Protein AF-A0A954D5L4-F1 (afdb_monomer_lite)

Radius of gyration: 25.29 Å; chains: 1; bounding box: 77×67×84 Å

Structure (mmCIF, N/CA/C/O backbone):
data_AF-A0A954D5L4-F1
#
_entry.id   AF-A0A954D5L4-F1
#
loop_
_atom_site.group_PDB
_atom_site.id
_atom_site.type_symbol
_atom_site.label_atom_id
_atom_site.label_alt_id
_atom_site.label_comp_id
_atom_site.label_asym_id
_atom_site.label_entity_id
_atom_site.label_seq_id
_atom_site.pdbx_PDB_ins_code
_atom_site.Cartn_x
_atom_site.Cartn_y
_atom_site.Cartn_z
_atom_site.occupancy
_atom_site.B_iso_or_equiv
_atom_site.auth_seq_id
_atom_site.auth_comp_id
_atom_site.auth_asym_id
_atom_site.auth_atom_id
_atom_site.pdbx_PDB_model_num
ATOM 1 N N . LEU A 1 1 ? -20.390 2.213 2.466 1.00 71.81 1 LEU A N 1
ATOM 2 C CA . LEU A 1 1 ? -19.109 1.585 2.848 1.00 71.81 1 LEU A CA 1
ATOM 3 C C . LEU A 1 1 ? -18.543 0.793 1.676 1.00 71.81 1 LEU A C 1
ATOM 5 O O . LEU A 1 1 ? -17.539 1.225 1.136 1.00 71.81 1 LEU A O 1
ATOM 9 N N . LEU A 1 2 ? -19.259 -0.224 1.182 1.00 80.88 2 LEU A N 1
ATOM 10 C CA . LEU A 1 2 ? -18.845 -1.055 0.039 1.00 80.88 2 LEU A CA 1
ATOM 11 C C . LEU A 1 2 ? -18.374 -0.274 -1.201 1.00 80.88 2 LEU A C 1
ATOM 13 O O . LEU A 1 2 ? -17.301 -0.550 -1.717 1.00 80.88 2 LEU A O 1
ATOM 17 N N . GLN A 1 3 ? -19.121 0.740 -1.654 1.00 83.81 3 GLN A N 1
ATOM 18 C CA . GLN A 1 3 ? -18.704 1.535 -2.819 1.00 83.81 3 GLN A CA 1
ATOM 19 C C . GLN A 1 3 ? -17.391 2.296 -2.577 1.00 83.81 3 GLN A C 1
ATOM 21 O O . GLN A 1 3 ? -16.536 2.311 -3.450 1.00 83.81 3 GLN A O 1
ATOM 26 N N . ARG A 1 4 ? -17.204 2.873 -1.380 1.00 84.62 4 ARG A N 1
ATOM 27 C CA . ARG A 1 4 ? -15.954 3.559 -1.014 1.00 84.62 4 ARG A CA 1
ATOM 28 C C . ARG A 1 4 ? -14.790 2.574 -0.945 1.00 84.62 4 ARG A C 1
ATOM 30 O O . ARG A 1 4 ? -13.736 2.864 -1.486 1.00 84.62 4 ARG A O 1
ATOM 37 N N . GLY A 1 5 ? -15.002 1.405 -0.340 1.00 88.31 5 GLY A N 1
ATOM 38 C CA . GLY A 1 5 ? -13.982 0.359 -0.272 1.00 88.31 5 GLY A CA 1
ATOM 39 C C . GLY A 1 5 ? -13.564 -0.153 -1.654 1.00 88.31 5 GLY A C 1
ATOM 40 O O . GLY A 1 5 ? -12.376 -0.299 -1.911 1.00 88.31 5 GLY A O 1
ATOM 41 N N . ARG A 1 6 ? -14.513 -0.308 -2.590 1.00 92.19 6 ARG A N 1
ATOM 42 C CA . ARG A 1 6 ? -14.203 -0.619 -3.997 1.00 92.19 6 ARG A CA 1
ATOM 43 C C . ARG A 1 6 ? -13.371 0.476 -4.661 1.00 92.19 6 ARG A C 1
ATOM 45 O O . ARG A 1 6 ? -12.376 0.161 -5.295 1.00 92.19 6 ARG A O 1
ATOM 52 N N . THR A 1 7 ? -13.720 1.749 -4.460 1.00 94.12 7 THR A N 1
ATOM 53 C CA . THR A 1 7 ? -12.926 2.873 -4.983 1.00 94.12 7 THR A CA 1
ATOM 54 C C . THR A 1 7 ? -11.492 2.865 -4.449 1.00 94.12 7 THR A C 1
ATOM 56 O O . THR A 1 7 ? -10.570 3.130 -5.212 1.00 94.12 7 THR A O 1
ATOM 59 N N . VAL A 1 8 ? -11.294 2.531 -3.171 1.00 94.75 8 VAL A N 1
ATOM 60 C CA . VAL A 1 8 ? -9.955 2.405 -2.570 1.00 94.75 8 VAL A CA 1
ATOM 61 C C . VAL A 1 8 ? -9.173 1.256 -3.206 1.00 94.75 8 VAL A C 1
ATOM 63 O O . VAL A 1 8 ? -8.044 1.465 -3.639 1.00 94.75 8 VAL A O 1
ATOM 66 N N . LEU A 1 9 ? -9.780 0.073 -3.342 1.00 95.69 9 LEU A N 1
ATOM 67 C CA . LEU A 1 9 ? -9.144 -1.063 -4.019 1.00 95.69 9 LEU A CA 1
ATOM 68 C C . LEU A 1 9 ? -8.830 -0.772 -5.491 1.00 95.69 9 LEU A C 1
ATOM 70 O O . LEU A 1 9 ? -7.816 -1.228 -6.007 1.00 95.69 9 LEU A O 1
ATOM 74 N N . ASP A 1 10 ? -9.681 -0.019 -6.188 1.00 95.19 10 ASP A N 1
ATOM 75 C CA . ASP A 1 10 ? -9.436 0.383 -7.574 1.00 95.19 10 ASP A CA 1
ATOM 76 C C . ASP A 1 10 ? -8.300 1.396 -7.699 1.00 95.19 10 ASP A C 1
ATOM 78 O O . ASP A 1 10 ? -7.574 1.355 -8.691 1.00 95.19 10 ASP A O 1
ATOM 82 N N . LEU A 1 11 ? -8.137 2.271 -6.706 1.00 94.88 11 LEU A N 1
ATOM 83 C CA . LEU A 1 11 ? -7.027 3.213 -6.621 1.00 94.88 11 LEU A CA 1
ATOM 84 C C . LEU A 1 11 ? -5.706 2.464 -6.413 1.00 94.88 11 LEU A C 1
ATOM 86 O O . LEU A 1 11 ? -4.817 2.598 -7.249 1.00 94.88 11 LEU A O 1
ATOM 90 N N . ILE A 1 12 ? -5.624 1.599 -5.395 1.00 96.44 12 ILE A N 1
ATOM 91 C CA . ILE A 1 12 ? -4.432 0.774 -5.124 1.00 96.44 12 ILE A CA 1
ATOM 92 C C . ILE A 1 12 ? -4.089 -0.089 -6.346 1.00 96.44 12 ILE A C 1
ATOM 94 O O . ILE 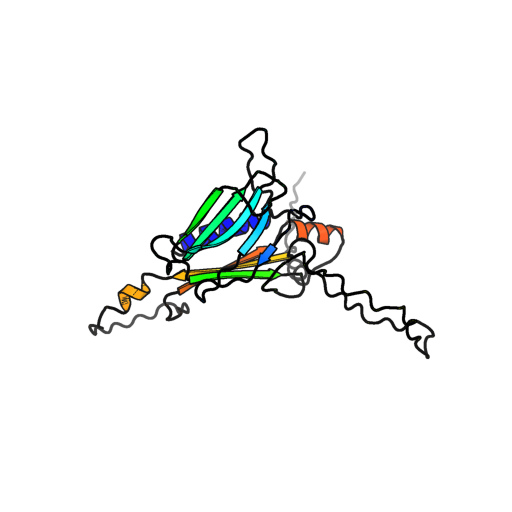A 1 12 ? -2.960 -0.089 -6.828 1.00 96.44 12 ILE A O 1
ATOM 98 N N . ALA A 1 13 ? -5.091 -0.762 -6.922 1.00 95.62 13 ALA A N 1
ATOM 99 C CA . ALA A 1 13 ? -4.901 -1.614 -8.092 1.00 95.62 13 ALA A CA 1
ATOM 100 C C . ALA A 1 13 ? -4.467 -0.858 -9.352 1.00 95.62 13 ALA A C 1
ATOM 102 O O . ALA A 1 13 ? -4.026 -1.483 -10.316 1.00 95.62 13 ALA A O 1
ATOM 103 N N . ARG A 1 14 ? -4.677 0.457 -9.415 1.00 94.25 14 ARG A N 1
ATOM 104 C CA . ARG A 1 14 ? -4.235 1.264 -10.550 1.00 94.25 14 ARG A CA 1
ATOM 105 C C . ARG A 1 14 ? -2.762 1.616 -10.431 1.00 94.25 14 ARG A C 1
ATOM 107 O O . ARG A 1 14 ? -2.060 1.507 -11.430 1.00 94.25 14 ARG A O 1
ATOM 114 N N . ASP A 1 15 ? -2.325 1.978 -9.230 1.00 94.00 15 ASP A N 1
ATOM 115 C CA . ASP A 1 15 ? -0.922 2.286 -8.957 1.00 94.00 15 ASP A CA 1
ATOM 116 C C . ASP A 1 15 ? -0.059 1.029 -9.119 1.00 94.00 15 ASP A C 1
ATOM 118 O O . ASP A 1 15 ? 0.911 1.057 -9.873 1.00 94.00 15 ASP A O 1
ATOM 122 N N . LEU A 1 16 ? -0.490 -0.093 -8.526 1.00 94.25 16 LEU A N 1
ATOM 123 C CA . LEU A 1 16 ? 0.166 -1.403 -8.639 1.00 94.25 16 LEU A CA 1
ATOM 124 C C . LEU A 1 16 ? 0.312 -1.878 -10.088 1.00 94.25 1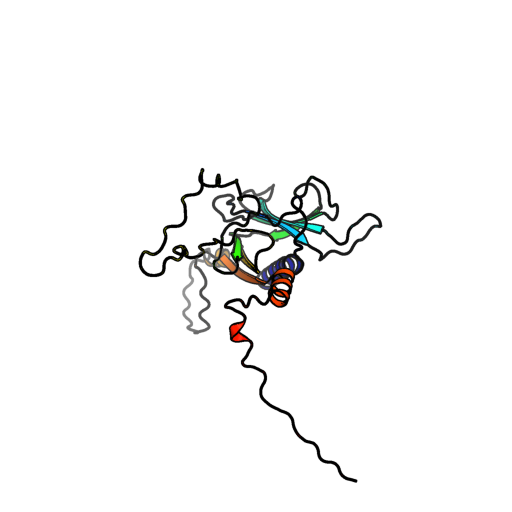6 LEU A C 1
ATOM 126 O O . LEU A 1 16 ? 1.364 -2.364 -10.476 1.00 94.25 16 LEU A O 1
ATOM 130 N N . ARG A 1 17 ? -0.719 -1.709 -10.926 1.00 92.62 17 ARG A N 1
ATOM 131 C CA . ARG A 1 17 ? -0.648 -2.122 -12.340 1.00 92.62 17 ARG A CA 1
ATOM 132 C C . ARG A 1 17 ? 0.417 -1.393 -13.150 1.00 92.62 17 ARG A C 1
ATOM 134 O O . ARG A 1 17 ? 0.848 -1.913 -14.169 1.00 92.62 17 ARG A O 1
ATOM 141 N N . HIS A 1 18 ? 0.812 -0.206 -12.704 1.00 90.62 18 HIS A N 1
ATOM 142 C CA . HIS A 1 18 ? 1.862 0.594 -13.326 1.00 90.62 18 HIS A CA 1
ATOM 143 C C . HIS A 1 18 ? 3.122 0.638 -12.456 1.00 90.62 18 HIS A C 1
ATOM 145 O O . HIS A 1 18 ? 3.937 1.545 -12.635 1.00 90.62 18 HIS A O 1
ATOM 151 N N . ALA A 1 19 ? 3.256 -0.288 -11.497 1.00 90.38 19 ALA A N 1
ATOM 152 C CA . ALA A 1 19 ? 4.477 -0.446 -10.725 1.00 90.38 19 ALA A CA 1
ATOM 153 C C . ALA A 1 19 ? 5.650 -0.660 -11.684 1.00 90.38 19 ALA A C 1
ATOM 155 O O . ALA A 1 19 ? 5.518 -1.405 -12.654 1.00 90.38 19 ALA A O 1
ATOM 156 N N . SER A 1 20 ? 6.757 0.029 -11.431 1.00 83.75 20 SER A N 1
ATOM 157 C CA . SER A 1 20 ? 7.951 0.011 -12.266 1.00 83.75 20 SER A CA 1
ATOM 158 C C . SER A 1 20 ? 9.084 -0.704 -11.534 1.00 83.75 20 SER A C 1
ATOM 160 O O . SER A 1 20 ? 9.339 -0.365 -10.376 1.00 83.75 20 SER A O 1
ATOM 162 N N . PRO A 1 21 ? 9.788 -1.652 -12.178 1.00 72.81 21 PRO A N 1
ATOM 163 C CA . PRO A 1 21 ? 11.042 -2.171 -11.663 1.00 72.81 21 PRO A CA 1
ATOM 164 C C . PRO A 1 21 ? 12.097 -1.083 -11.882 1.00 72.81 21 PRO A C 1
ATOM 166 O O . PRO A 1 21 ? 12.676 -0.965 -12.959 1.00 72.81 21 PRO A O 1
ATOM 169 N N . THR A 1 22 ? 12.288 -0.203 -10.904 1.00 64.50 22 THR A N 1
ATOM 170 C CA . THR A 1 22 ? 13.369 0.790 -10.967 1.00 64.50 22 THR A CA 1
ATOM 171 C C . THR A 1 22 ? 14.542 0.327 -10.095 1.00 64.50 22 THR A C 1
ATOM 173 O O . THR A 1 22 ? 14.424 -0.656 -9.373 1.00 64.50 22 THR A O 1
ATOM 176 N N . SER A 1 23 ? 15.702 0.962 -10.289 1.00 57.50 23 SER A N 1
ATOM 177 C CA . SER A 1 23 ? 17.038 0.630 -9.768 1.00 57.50 23 SER A CA 1
ATOM 178 C C . SER A 1 23 ? 17.104 0.151 -8.308 1.00 57.50 23 SER A C 1
ATOM 180 O O . SER A 1 23 ? 16.178 0.316 -7.527 1.00 57.50 23 SER A O 1
ATOM 182 N N . SER A 1 24 ? 18.276 -0.344 -7.899 1.00 58.81 24 SER A N 1
ATOM 183 C CA . SER A 1 24 ? 18.588 -0.820 -6.538 1.00 58.81 24 SER A CA 1
ATOM 184 C C . SER A 1 24 ? 18.183 0.111 -5.381 1.00 58.81 24 SER A C 1
ATOM 186 O O . SER A 1 24 ? 18.094 -0.352 -4.246 1.00 58.81 24 SER A O 1
ATOM 188 N N . THR A 1 25 ? 17.960 1.403 -5.645 1.00 59.34 25 THR A N 1
ATOM 189 C CA . THR A 1 25 ? 17.510 2.406 -4.663 1.00 59.34 25 THR A CA 1
ATOM 190 C C . THR A 1 25 ? 15.981 2.517 -4.579 1.00 59.34 25 THR A C 1
ATOM 192 O O . THR A 1 25 ? 15.449 2.846 -3.529 1.00 59.34 25 THR A O 1
ATOM 195 N N . LEU A 1 26 ? 15.254 2.224 -5.659 1.00 64.62 26 LEU A N 1
ATOM 196 C CA . LEU A 1 26 ? 13.812 2.457 -5.809 1.00 64.62 26 LEU A CA 1
ATOM 197 C C . LEU A 1 26 ? 13.065 1.126 -5.889 1.00 64.62 26 LEU A C 1
ATOM 199 O O . LEU A 1 26 ? 12.516 0.745 -6.926 1.00 64.62 26 LEU A O 1
ATOM 203 N N . ARG A 1 27 ? 13.113 0.406 -4.769 1.00 77.69 27 ARG A N 1
ATOM 204 C CA . ARG A 1 27 ? 12.673 -0.985 -4.646 1.00 77.69 27 ARG A CA 1
ATOM 205 C C . ARG A 1 27 ? 11.165 -1.106 -4.442 1.00 77.69 27 ARG A C 1
ATOM 207 O O . ARG A 1 27 ? 10.495 -0.167 -4.015 1.00 77.69 27 ARG A O 1
ATOM 214 N N . PHE A 1 28 ? 10.644 -2.291 -4.746 1.00 87.69 28 PHE A N 1
ATOM 215 C CA . PHE A 1 28 ? 9.301 -2.697 -4.353 1.00 87.69 28 PHE A CA 1
ATOM 216 C C . PHE A 1 28 ? 9.410 -3.399 -3.001 1.00 87.69 28 PHE A C 1
ATOM 218 O O . PHE A 1 28 ? 9.979 -4.483 -2.921 1.00 87.69 28 PHE A O 1
ATOM 225 N N . VAL A 1 29 ? 8.904 -2.767 -1.947 1.00 89.25 29 VAL A N 1
ATOM 226 C CA . VAL A 1 29 ? 9.078 -3.216 -0.564 1.00 89.25 29 VAL A CA 1
ATOM 227 C C . VAL A 1 29 ? 7.716 -3.368 0.094 1.00 89.25 29 VAL A C 1
ATOM 229 O O . VAL A 1 29 ? 6.981 -2.403 0.288 1.00 89.25 29 VAL A O 1
ATOM 232 N N . GLY A 1 30 ? 7.379 -4.604 0.428 1.00 91.62 30 GLY A N 1
ATOM 233 C CA . GLY A 1 30 ? 6.175 -5.025 1.113 1.00 91.62 30 GLY A CA 1
ATOM 234 C C . GLY A 1 30 ? 6.498 -5.572 2.496 1.00 91.62 30 GLY A C 1
ATOM 235 O O . GLY A 1 30 ? 7.079 -6.646 2.620 1.00 91.62 30 GLY A O 1
ATOM 236 N N . LEU A 1 31 ? 6.091 -4.853 3.536 1.00 90.38 31 LEU A N 1
ATOM 237 C CA . LEU A 1 31 ? 6.363 -5.202 4.925 1.00 90.38 31 LEU A CA 1
ATOM 238 C C . LEU A 1 31 ? 5.088 -5.663 5.622 1.00 90.38 31 LEU A C 1
ATOM 240 O O . LEU A 1 31 ? 4.119 -4.900 5.715 1.00 90.38 31 LEU A O 1
ATOM 244 N N . ASP A 1 32 ? 5.140 -6.870 6.176 1.00 91.31 32 ASP A N 1
ATOM 245 C CA . ASP A 1 32 ? 4.144 -7.367 7.120 1.00 91.31 32 ASP A CA 1
ATOM 246 C C . ASP A 1 32 ? 4.314 -6.627 8.453 1.00 91.31 32 ASP A C 1
ATOM 248 O O . ASP A 1 32 ? 5.394 -6.615 9.059 1.00 91.31 32 ASP A O 1
ATOM 252 N N . ARG A 1 33 ? 3.271 -5.909 8.870 1.00 90.19 33 ARG A N 1
ATOM 253 C CA . ARG A 1 33 ? 3.315 -5.057 10.061 1.00 90.19 33 ARG A CA 1
ATOM 254 C C . ARG A 1 33 ? 2.005 -5.140 10.812 1.00 90.19 33 ARG A C 1
ATOM 256 O O . ARG A 1 33 ? 0.925 -5.179 10.237 1.00 90.19 33 ARG A O 1
ATOM 263 N N . GLU A 1 34 ? 2.100 -5.009 12.126 1.00 90.94 34 GLU A N 1
ATOM 264 C CA . GLU A 1 34 ? 0.939 -4.883 12.996 1.00 90.94 34 GLU A CA 1
ATOM 265 C C . GLU A 1 34 ? 0.947 -3.540 13.723 1.00 90.94 34 GLU A C 1
ATOM 267 O O . GLU A 1 34 ? 1.988 -3.017 14.132 1.00 90.94 34 GLU A O 1
ATOM 272 N N . LYS A 1 35 ? -0.244 -2.973 13.921 1.00 87.94 35 LYS A N 1
ATOM 273 C CA . LYS A 1 35 ? -0.453 -1.765 14.719 1.00 87.94 35 LYS A CA 1
ATOM 274 C C . LYS A 1 35 ? -1.660 -1.968 15.617 1.00 87.94 35 LYS A C 1
ATOM 276 O O . LYS A 1 35 ? -2.764 -2.162 15.124 1.00 87.94 35 LYS A O 1
ATOM 281 N N . ASN A 1 36 ? -1.461 -1.890 16.933 1.00 86.25 36 ASN A N 1
ATOM 282 C CA . ASN A 1 36 ? -2.499 -2.181 17.931 1.00 86.25 36 ASN A CA 1
ATOM 283 C C . ASN A 1 36 ? -3.131 -3.575 17.730 1.00 86.25 36 ASN A C 1
ATOM 285 O O . ASN A 1 36 ? -4.354 -3.688 17.741 1.00 86.25 36 ASN A O 1
ATOM 289 N N . GLU A 1 37 ? -2.303 -4.603 17.488 1.00 87.38 37 GLU A N 1
ATOM 290 C CA . GLU A 1 37 ? -2.740 -5.998 17.244 1.00 87.38 37 GLU A CA 1
ATOM 291 C C . GLU A 1 37 ? -3.641 -6.157 16.000 1.00 87.38 37 GLU A C 1
ATOM 293 O O . GLU A 1 37 ? -4.346 -7.152 15.837 1.00 87.38 37 GLU A O 1
ATOM 298 N N . ILE A 1 38 ? -3.649 -5.152 15.121 1.00 90.50 38 ILE A N 1
ATOM 299 C CA . ILE A 1 38 ? -4.380 -5.143 13.857 1.00 90.50 38 ILE A CA 1
ATOM 300 C C . ILE A 1 38 ? -3.368 -5.158 12.718 1.00 90.50 38 ILE A C 1
ATOM 302 O O . ILE A 1 38 ? -2.430 -4.358 12.718 1.00 90.50 38 ILE A O 1
ATOM 306 N N . GLN A 1 39 ? -3.605 -6.009 11.719 1.00 93.12 39 GLN A N 1
ATOM 307 C CA . GLN A 1 39 ? -2.769 -6.060 10.525 1.00 93.12 39 GLN A CA 1
ATOM 308 C C . GLN A 1 39 ? -2.761 -4.707 9.803 1.00 93.12 39 GLN A C 1
ATOM 310 O O . GLN A 1 39 ? -3.811 -4.106 9.543 1.00 93.12 39 GLN A O 1
ATOM 315 N N . ALA A 1 40 ? -1.565 -4.199 9.558 1.00 95.06 40 ALA A N 1
ATOM 316 C CA . ALA A 1 40 ? -1.274 -2.815 9.228 1.00 95.06 40 ALA A CA 1
ATOM 317 C C . ALA A 1 40 ? -0.078 -2.739 8.273 1.00 95.06 40 ALA A C 1
ATOM 319 O O . ALA A 1 40 ? 0.823 -1.916 8.466 1.00 95.06 40 ALA A O 1
ATOM 320 N N . ASP A 1 41 ? -0.103 -3.598 7.256 1.00 95.62 41 ASP A N 1
ATOM 321 C CA . ASP A 1 41 ? 0.985 -3.771 6.304 1.00 95.62 41 ASP A CA 1
ATOM 322 C C . ASP A 1 41 ? 1.358 -2.453 5.627 1.00 95.62 41 ASP A C 1
ATOM 324 O O . ASP A 1 41 ? 0.587 -1.485 5.542 1.00 95.62 41 ASP A O 1
ATOM 328 N N . ASN A 1 42 ? 2.582 -2.414 5.132 1.00 93.88 42 ASN A N 1
ATOM 329 C CA . ASN A 1 42 ? 3.116 -1.267 4.431 1.00 93.88 42 ASN A CA 1
ATOM 330 C C . ASN A 1 42 ? 3.686 -1.717 3.095 1.00 93.88 42 ASN A C 1
ATOM 332 O O . ASN A 1 42 ? 4.326 -2.756 3.004 1.00 93.88 42 ASN A O 1
ATOM 336 N N . LEU A 1 43 ? 3.408 -0.935 2.060 1.00 94.12 43 LEU A N 1
ATOM 337 C CA . LEU A 1 43 ? 3.916 -1.174 0.724 1.00 94.12 43 LEU A CA 1
ATOM 338 C C . LEU A 1 43 ? 4.471 0.114 0.149 1.00 94.12 43 LEU A C 1
ATOM 340 O O . LEU A 1 43 ? 3.740 1.100 0.066 1.00 94.12 43 LEU A O 1
ATOM 344 N N . ASP A 1 44 ? 5.710 0.059 -0.306 1.00 91.38 44 ASP A N 1
ATOM 345 C CA . ASP A 1 44 ? 6.439 1.143 -0.937 1.00 91.38 44 ASP A CA 1
ATOM 346 C C . ASP A 1 44 ? 6.959 0.687 -2.301 1.00 91.38 44 ASP A C 1
ATOM 348 O O . ASP A 1 44 ? 7.503 -0.405 -2.436 1.00 91.38 44 ASP A O 1
ATOM 352 N N . PHE A 1 45 ? 6.733 1.488 -3.338 1.00 90.44 45 PHE A N 1
ATOM 353 C CA . PHE A 1 45 ? 7.163 1.177 -4.701 1.00 90.44 45 PHE A CA 1
ATOM 354 C C . PHE A 1 45 ? 7.096 2.414 -5.599 1.00 90.44 45 PHE A C 1
ATOM 356 O O . PHE A 1 45 ? 6.480 3.425 -5.257 1.00 90.44 45 PHE A O 1
ATOM 363 N N . VAL A 1 46 ? 7.666 2.315 -6.799 1.00 89.50 46 VAL A N 1
ATOM 364 C CA . VAL A 1 46 ? 7.566 3.353 -7.832 1.00 89.50 46 VAL A CA 1
ATOM 365 C C . VAL A 1 46 ? 6.504 2.992 -8.865 1.00 89.50 46 VAL A C 1
ATOM 367 O O . VAL A 1 46 ? 6.390 1.841 -9.280 1.00 89.50 46 VAL A O 1
ATOM 370 N N . THR A 1 47 ? 5.732 3.981 -9.320 1.00 89.50 47 THR A N 1
ATOM 371 C CA . THR A 1 47 ? 4.724 3.825 -10.376 1.00 89.50 47 THR A CA 1
ATOM 372 C C . THR A 1 47 ? 4.900 4.843 -11.502 1.00 89.50 47 THR A C 1
ATOM 374 O O . THR A 1 47 ? 5.244 5.999 -11.258 1.00 89.50 47 THR A O 1
ATOM 377 N N . HIS A 1 48 ? 4.570 4.439 -12.732 1.00 87.38 48 HIS A N 1
ATOM 378 C CA . HIS A 1 48 ? 4.394 5.352 -13.872 1.00 87.38 48 HIS A CA 1
ATOM 379 C C . HIS A 1 48 ? 3.007 6.014 -13.900 1.00 87.38 48 HIS A C 1
ATOM 381 O O . HIS A 1 48 ? 2.714 6.833 -14.773 1.00 87.38 48 HIS A O 1
ATOM 387 N N . TYR A 1 49 ? 2.102 5.650 -12.981 1.00 86.81 49 TYR A N 1
ATOM 388 C CA . TYR A 1 49 ? 0.765 6.239 -12.909 1.00 86.81 49 TYR A CA 1
ATOM 389 C C . TYR A 1 49 ? 0.793 7.626 -12.249 1.00 86.81 49 TYR A C 1
ATOM 391 O O . TYR A 1 49 ? 0.227 7.872 -11.181 1.00 86.81 49 TYR A O 1
ATOM 399 N N . TRP A 1 50 ? 1.458 8.559 -12.922 1.00 84.25 50 TRP A N 1
ATOM 400 C CA . TRP A 1 50 ? 1.602 9.942 -12.510 1.00 84.25 50 TRP A CA 1
ATOM 401 C C . TRP A 1 50 ? 1.499 10.877 -13.715 1.00 84.25 50 TRP A C 1
ATOM 403 O O . TRP A 1 50 ? 1.835 10.526 -14.842 1.00 84.25 50 TRP A O 1
ATOM 413 N N . THR A 1 51 ? 0.980 12.082 -13.493 1.00 84.75 51 THR A N 1
ATOM 414 C CA . THR A 1 51 ? 0.972 13.136 -14.511 1.00 84.75 51 THR A CA 1
ATOM 415 C C . THR A 1 51 ? 1.801 14.300 -13.988 1.00 84.75 51 THR A C 1
ATOM 417 O O . THR A 1 51 ? 1.331 14.996 -13.085 1.00 84.75 51 THR A O 1
ATOM 420 N N . PRO A 1 52 ? 3.004 14.525 -14.545 1.00 80.38 52 PRO A N 1
ATOM 421 C CA . PRO A 1 52 ? 3.842 15.663 -14.202 1.00 80.38 52 PRO A CA 1
ATOM 422 C C . PRO A 1 52 ? 3.075 16.979 -14.336 1.00 80.38 52 PRO A C 1
ATOM 424 O O . PRO A 1 52 ? 2.429 17.257 -15.347 1.00 80.38 52 PRO A O 1
ATOM 427 N N . THR A 1 53 ? 3.145 17.795 -13.294 1.00 81.88 53 THR A N 1
ATOM 428 C CA . THR A 1 53 ? 2.498 19.112 -13.202 1.00 81.88 53 THR A CA 1
ATOM 429 C C . THR A 1 53 ? 3.496 20.264 -13.304 1.00 81.88 53 THR A C 1
ATOM 431 O O . THR A 1 53 ? 3.086 21.413 -13.467 1.00 81.88 53 THR A O 1
ATOM 434 N N . GLY A 1 54 ? 4.799 19.969 -13.249 1.00 74.62 54 GLY A N 1
ATOM 435 C CA . GLY A 1 54 ? 5.887 20.938 -13.351 1.00 74.62 54 GLY A CA 1
ATOM 436 C C . GLY A 1 54 ? 7.031 20.443 -14.244 1.00 74.62 54 GLY A C 1
ATOM 437 O O . GLY A 1 54 ? 7.105 19.250 -14.531 1.00 74.62 54 GLY A O 1
ATOM 438 N N . PRO A 1 55 ? 7.916 21.352 -14.690 1.00 71.25 55 PRO A N 1
ATOM 439 C CA . PRO A 1 55 ? 9.011 21.037 -15.612 1.00 71.25 55 PRO A CA 1
ATOM 440 C C . PRO A 1 55 ? 10.085 20.109 -15.022 1.00 71.25 55 PRO A C 1
ATOM 442 O O . PRO A 1 55 ? 10.812 19.486 -15.787 1.00 71.25 55 PRO A O 1
ATOM 445 N N . ASP A 1 56 ? 10.152 19.997 -13.693 1.00 69.44 56 ASP A N 1
ATOM 446 C CA . ASP A 1 56 ? 11.182 19.239 -12.969 1.00 69.44 56 ASP A CA 1
ATOM 447 C C . ASP A 1 56 ? 10.658 17.894 -12.425 1.00 69.44 56 ASP A C 1
ATOM 449 O O . ASP A 1 56 ? 11.306 17.264 -11.596 1.00 69.44 56 ASP A O 1
ATOM 453 N N . GLN A 1 57 ? 9.461 17.466 -12.846 1.00 71.81 57 GLN A N 1
ATOM 454 C CA . GLN A 1 57 ? 8.856 16.206 -12.406 1.00 71.81 57 GLN A CA 1
ATOM 455 C C . GLN A 1 57 ? 9.084 15.105 -13.441 1.00 71.81 57 GLN A C 1
ATOM 457 O O . GLN A 1 57 ? 8.734 15.266 -14.613 1.00 71.81 57 GLN A O 1
ATOM 462 N N . ALA A 1 58 ? 9.633 13.979 -12.988 1.00 70.69 58 ALA A N 1
ATOM 463 C CA . ALA A 1 58 ? 9.736 12.765 -13.787 1.00 70.69 58 ALA A CA 1
ATOM 464 C C . ALA A 1 58 ? 8.346 12.150 -14.034 1.00 70.69 58 ALA A C 1
ATOM 466 O O . ALA A 1 58 ? 7.371 12.458 -13.347 1.00 70.69 58 ALA A O 1
ATOM 467 N N . ASP A 1 59 ? 8.258 11.243 -15.004 1.00 79.94 59 ASP A N 1
ATOM 468 C CA . ASP A 1 59 ? 7.095 10.376 -15.238 1.00 79.94 59 ASP A CA 1
ATOM 469 C C . ASP A 1 59 ? 6.978 9.234 -14.210 1.00 79.94 59 ASP A C 1
ATOM 471 O O . ASP A 1 59 ? 6.130 8.353 -14.344 1.00 79.94 59 ASP A O 1
ATOM 475 N N . LEU A 1 60 ? 7.812 9.276 -13.172 1.00 85.06 60 LEU A N 1
ATOM 476 C CA . LEU A 1 60 ? 7.827 8.371 -12.037 1.00 85.06 60 LEU A CA 1
ATOM 477 C C . LEU A 1 60 ? 7.258 9.063 -10.801 1.00 85.06 60 LEU A C 1
ATOM 479 O O . LEU A 1 60 ? 7.413 10.269 -10.603 1.00 85.06 60 LEU A O 1
ATOM 483 N N . CYS A 1 61 ? 6.607 8.275 -9.956 1.00 88.50 61 CYS A N 1
ATOM 484 C CA . CYS A 1 61 ? 6.163 8.704 -8.643 1.00 88.50 61 CYS A CA 1
ATOM 485 C C . CYS A 1 61 ? 6.352 7.564 -7.649 1.00 88.50 61 CYS A C 1
ATOM 487 O O . CYS A 1 61 ? 5.880 6.449 -7.876 1.00 88.50 61 CYS A O 1
ATOM 489 N N . GLU A 1 62 ? 7.006 7.859 -6.537 1.00 90.50 62 GLU A N 1
ATOM 490 C CA . GLU A 1 62 ? 7.037 6.992 -5.372 1.00 90.50 62 GLU A CA 1
ATOM 491 C C . GLU A 1 62 ? 5.663 6.973 -4.717 1.00 90.50 62 GLU A C 1
ATOM 493 O O . GLU A 1 62 ? 5.025 8.014 -4.506 1.00 90.50 62 GLU A O 1
ATOM 498 N N . VAL A 1 63 ? 5.197 5.775 -4.393 1.00 92.81 63 VAL A N 1
ATOM 499 C CA . VAL A 1 63 ? 3.913 5.543 -3.751 1.00 92.81 63 VAL A CA 1
ATOM 500 C C . VAL A 1 63 ? 4.114 4.659 -2.537 1.00 92.81 63 VAL A C 1
ATOM 502 O O . VAL A 1 63 ? 4.688 3.580 -2.634 1.00 92.81 63 VAL A O 1
ATOM 505 N N . SER A 1 64 ? 3.546 5.101 -1.418 1.00 94.19 64 SER A N 1
ATOM 506 C CA . SER A 1 64 ? 3.488 4.318 -0.184 1.00 94.19 64 SER A CA 1
ATOM 507 C C . SER A 1 64 ? 2.041 4.095 0.225 1.00 94.19 64 SER A C 1
ATOM 509 O O . SER A 1 64 ? 1.272 5.054 0.304 1.00 94.19 64 SER A O 1
ATOM 511 N N . PHE A 1 65 ? 1.665 2.869 0.562 1.00 96.44 65 PHE A N 1
ATOM 512 C CA . PHE A 1 65 ? 0.437 2.563 1.287 1.00 96.44 65 PHE A CA 1
ATOM 513 C C . PHE A 1 65 ? 0.792 2.145 2.703 1.00 96.44 65 PHE A C 1
ATOM 515 O O . PHE A 1 65 ? 1.649 1.289 2.905 1.00 96.44 65 PHE A O 1
ATOM 522 N N . PHE A 1 66 ? 0.153 2.768 3.688 1.00 95.44 66 PHE A N 1
ATOM 523 C CA . PHE A 1 66 ? 0.404 2.454 5.089 1.00 95.44 66 PHE A CA 1
ATOM 524 C C . PHE A 1 66 ? -0.775 2.839 5.970 1.00 95.44 66 PHE A C 1
ATOM 526 O O . PHE A 1 66 ? -1.583 3.720 5.645 1.00 95.44 66 PHE A O 1
ATOM 533 N N . VAL A 1 67 ? -0.848 2.183 7.120 1.00 96.06 67 VAL A N 1
ATOM 534 C CA . VAL A 1 67 ? -1.858 2.445 8.136 1.00 96.06 67 VAL A CA 1
ATOM 535 C C . VAL A 1 67 ? -1.294 3.366 9.206 1.00 96.06 67 VAL A C 1
ATOM 537 O O . VAL A 1 67 ? -0.228 3.126 9.770 1.00 96.06 67 VAL A O 1
ATOM 540 N N . ASP A 1 68 ? -2.045 4.410 9.539 1.00 94.19 68 ASP A N 1
ATOM 541 C CA . ASP A 1 68 ? -1.714 5.286 10.654 1.00 94.19 68 ASP A CA 1
ATOM 542 C C . ASP A 1 68 ? -2.924 5.520 11.562 1.00 94.19 68 ASP A C 1
ATOM 544 O O . ASP A 1 68 ? -4.075 5.367 11.146 1.00 94.19 68 ASP A O 1
ATOM 548 N N . ALA A 1 69 ? -2.651 5.839 12.824 1.00 92.19 69 ALA A N 1
ATOM 549 C CA . ALA A 1 69 ? -3.688 6.121 13.803 1.00 92.19 69 ALA A CA 1
ATOM 550 C C . ALA A 1 69 ? -4.171 7.567 13.658 1.00 92.19 69 ALA A C 1
ATOM 552 O O . ALA A 1 69 ? -3.422 8.452 13.235 1.00 92.19 69 ALA A O 1
ATOM 553 N N . ASP A 1 70 ? -5.427 7.812 14.010 1.00 88.56 70 ASP A N 1
ATOM 554 C CA . ASP A 1 70 ? -5.925 9.169 14.167 1.00 88.56 70 ASP A CA 1
ATOM 555 C C . ASP A 1 70 ? -5.196 9.838 15.357 1.00 88.56 70 ASP A C 1
ATOM 557 O O . ASP A 1 70 ? -5.099 9.236 16.431 1.00 88.56 70 ASP A O 1
ATOM 561 N N . PRO A 1 71 ? -4.638 11.052 15.187 1.00 86.19 71 PRO A N 1
ATOM 562 C CA . PRO A 1 71 ? -3.900 11.730 16.252 1.00 86.19 71 PRO A CA 1
ATOM 563 C C . PRO A 1 71 ? -4.782 12.118 17.446 1.00 86.19 71 PRO A C 1
ATOM 565 O O . PRO A 1 71 ? -4.267 12.268 18.553 1.00 86.19 71 PRO A O 1
ATOM 568 N N . GLU A 1 72 ? -6.088 12.300 17.236 1.00 89.81 72 GLU A N 1
ATOM 569 C CA . GLU A 1 72 ? -7.063 12.590 18.289 1.00 89.81 72 GLU A CA 1
ATOM 570 C C . GLU A 1 72 ? -7.647 11.297 18.885 1.00 89.81 72 GLU A C 1
ATOM 572 O O . GLU A 1 72 ? -8.008 11.269 20.062 1.00 89.81 72 GLU A O 1
ATOM 577 N N . GLU A 1 73 ? -7.703 10.215 18.102 1.00 87.81 73 GLU A N 1
ATOM 578 C CA . GLU A 1 73 ? -8.280 8.924 18.496 1.00 87.81 73 GLU A CA 1
ATOM 579 C C . GLU A 1 73 ? -7.362 7.733 18.126 1.00 87.81 73 GLU A C 1
ATOM 581 O O . GLU A 1 73 ? -7.582 7.079 17.104 1.00 87.81 73 GLU A O 1
ATOM 586 N N . PRO A 1 74 ? -6.373 7.370 18.970 1.00 86.50 74 PRO A N 1
ATOM 587 C CA . PRO A 1 74 ? -5.366 6.346 18.651 1.00 86.50 74 PRO A CA 1
ATOM 588 C C . PRO A 1 74 ? -5.914 4.949 18.301 1.00 86.50 74 PRO A C 1
ATOM 590 O O . PRO A 1 74 ? -5.260 4.182 17.593 1.00 86.50 74 PRO A O 1
ATOM 593 N N . ASP A 1 75 ? -7.128 4.624 18.755 1.00 85.50 75 ASP A N 1
ATOM 594 C CA . ASP A 1 75 ? -7.825 3.359 18.469 1.00 85.50 75 ASP A CA 1
ATOM 595 C C . ASP A 1 75 ? -8.463 3.314 17.063 1.00 85.50 75 ASP A C 1
ATOM 597 O O . ASP A 1 75 ? -9.013 2.290 16.618 1.00 85.50 75 ASP A O 1
ATOM 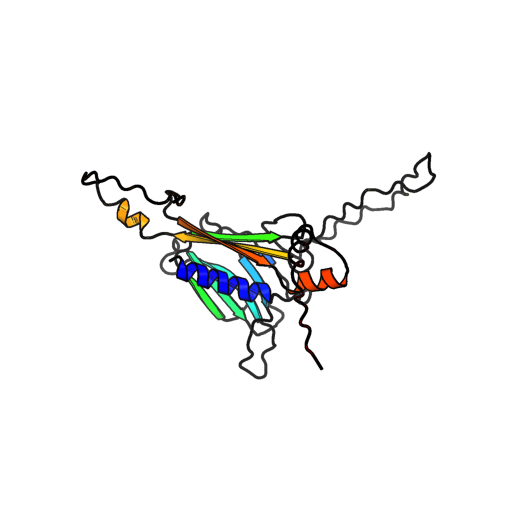601 N N . ARG A 1 76 ? -8.448 4.444 16.347 1.00 90.06 76 ARG A N 1
ATOM 602 C CA . ARG A 1 76 ? -8.989 4.578 14.994 1.00 90.06 76 ARG A CA 1
ATOM 603 C C . ARG A 1 76 ? -7.854 4.553 13.988 1.00 90.06 76 ARG A C 1
ATOM 605 O O . ARG A 1 76 ? -7.090 5.499 13.853 1.00 90.06 76 ARG A O 1
ATOM 612 N N . LEU A 1 77 ? -7.797 3.463 13.232 1.00 93.62 77 LEU A N 1
ATOM 613 C CA . LEU A 1 77 ? -6.820 3.271 12.170 1.00 93.62 77 LEU A CA 1
ATOM 614 C C . LEU A 1 77 ? -7.366 3.752 10.826 1.00 93.62 77 LEU A C 1
ATOM 616 O O . LEU A 1 77 ? -8.559 3.620 10.513 1.00 93.62 77 LEU A O 1
ATOM 620 N N . HIS A 1 78 ? -6.487 4.346 10.034 1.00 94.94 78 HIS A N 1
ATOM 621 C CA . HIS A 1 78 ? -6.769 4.968 8.751 1.00 94.94 78 HIS A CA 1
ATOM 622 C C . HIS A 1 78 ? -5.732 4.510 7.723 1.00 94.94 78 HIS A C 1
ATOM 624 O O . HIS A 1 78 ? -4.550 4.426 8.040 1.00 94.94 78 HIS A O 1
ATOM 630 N N . LEU A 1 79 ? -6.173 4.228 6.495 1.00 96.25 79 LEU A N 1
ATOM 631 C CA . LEU A 1 79 ? -5.280 3.892 5.387 1.00 96.25 79 LEU A CA 1
ATOM 632 C C . LEU A 1 79 ? -4.904 5.167 4.640 1.00 96.25 79 LEU A C 1
ATOM 634 O O . LEU A 1 79 ? -5.783 5.916 4.189 1.00 96.25 79 LEU A O 1
ATOM 638 N N . TYR A 1 80 ? -3.607 5.370 4.471 1.00 96.69 80 TYR A N 1
ATOM 639 C CA . TYR A 1 80 ? -3.037 6.495 3.757 1.00 96.69 80 TYR A CA 1
ATOM 640 C C . TYR A 1 80 ? -2.325 6.036 2.490 1.00 96.69 80 TYR A C 1
ATOM 642 O O . TYR A 1 80 ? -1.818 4.919 2.407 1.00 96.69 80 TYR A O 1
ATOM 650 N N . ARG A 1 81 ? -2.286 6.941 1.514 1.00 96.19 81 ARG A N 1
ATOM 651 C CA . ARG A 1 81 ? -1.418 6.876 0.345 1.00 96.19 81 ARG A CA 1
ATOM 652 C C . ARG A 1 81 ? -0.445 8.049 0.383 1.00 96.19 81 ARG A C 1
ATOM 654 O O . ARG A 1 81 ? -0.893 9.192 0.444 1.00 96.19 81 ARG A O 1
ATOM 661 N N . ARG A 1 82 ? 0.856 7.792 0.311 1.00 94.44 82 ARG A N 1
ATOM 662 C CA . ARG A 1 82 ? 1.887 8.797 0.018 1.00 94.44 82 ARG A CA 1
ATOM 663 C C . ARG A 1 82 ? 2.106 8.866 -1.485 1.00 94.44 82 ARG A C 1
ATOM 665 O O . ARG A 1 82 ? 2.017 7.843 -2.162 1.00 94.44 82 ARG A O 1
ATOM 672 N N . ARG A 1 83 ? 2.384 10.062 -1.990 1.00 92.12 83 ARG A N 1
ATOM 673 C CA . ARG A 1 83 ? 2.903 10.281 -3.339 1.00 92.12 83 ARG A CA 1
ATOM 674 C C . ARG A 1 83 ? 4.059 11.257 -3.303 1.00 92.12 83 ARG A C 1
ATOM 676 O O . ARG A 1 83 ? 3.857 12.380 -2.836 1.00 92.12 83 ARG A O 1
ATOM 683 N N . ASP A 1 84 ? 5.200 10.859 -3.842 1.00 89.50 84 ASP A N 1
ATOM 684 C CA . ASP A 1 84 ? 6.312 11.763 -4.115 1.00 89.50 84 ASP A CA 1
ATOM 685 C C . ASP A 1 84 ? 6.737 11.663 -5.585 1.00 89.50 84 ASP A C 1
ATOM 687 O O . ASP A 1 84 ? 7.119 10.588 -6.039 1.00 89.50 84 ASP A O 1
ATOM 691 N N . PRO A 1 85 ? 6.603 12.734 -6.380 1.00 85.81 85 PRO A N 1
ATOM 692 C CA . PRO A 1 85 ? 7.138 12.771 -7.738 1.00 85.81 85 PRO A CA 1
ATOM 693 C C . PRO A 1 85 ? 8.634 13.132 -7.787 1.00 85.81 85 PRO A C 1
ATOM 695 O O . PRO A 1 85 ? 9.194 13.241 -8.878 1.00 85.81 85 PRO A O 1
ATOM 698 N N . SER A 1 86 ? 9.257 13.396 -6.637 1.00 82.12 86 SER A N 1
ATOM 699 C CA . SER A 1 86 ? 10.679 13.710 -6.511 1.00 82.12 86 SER A CA 1
ATOM 700 C C . SER A 1 86 ? 11.423 12.398 -6.314 1.00 82.12 86 SER A C 1
ATOM 702 O O . SER A 1 86 ? 11.305 11.781 -5.268 1.00 82.12 86 SER A O 1
ATOM 704 N N . ILE A 1 87 ? 12.138 11.952 -7.342 1.00 76.75 87 ILE A N 1
ATOM 705 C CA . ILE A 1 87 ? 12.971 10.756 -7.251 1.00 76.75 87 ILE A CA 1
ATOM 706 C C . ILE A 1 87 ? 14.335 11.187 -6.709 1.00 76.75 87 ILE A C 1
ATOM 708 O O . ILE A 1 87 ? 15.110 11.814 -7.439 1.00 76.75 87 ILE A O 1
ATOM 712 N N . ASP A 1 88 ? 14.599 10.907 -5.436 1.00 74.81 88 ASP A N 1
ATOM 713 C CA . ASP A 1 88 ? 15.847 11.251 -4.751 1.00 74.81 88 ASP A CA 1
ATOM 714 C C . ASP A 1 88 ? 16.468 10.040 -4.025 1.00 74.81 88 ASP A C 1
ATOM 716 O O . ASP A 1 88 ? 16.081 8.893 -4.252 1.00 74.81 88 ASP A O 1
ATOM 720 N N . ASP A 1 89 ? 17.515 10.278 -3.229 1.00 71.38 89 ASP A N 1
ATOM 721 C CA . ASP A 1 89 ? 18.225 9.221 -2.495 1.00 71.38 89 ASP A CA 1
ATOM 722 C C . ASP A 1 89 ? 17.465 8.755 -1.229 1.00 71.38 89 ASP A C 1
ATOM 724 O O . ASP A 1 89 ? 17.920 7.837 -0.544 1.00 71.38 89 ASP A O 1
ATOM 728 N N . GLU A 1 90 ? 16.321 9.368 -0.896 1.00 73.25 90 GLU A N 1
ATOM 729 C CA . GLU A 1 90 ? 15.479 9.068 0.267 1.00 73.25 90 GLU A CA 1
ATOM 730 C C . GLU A 1 90 ? 14.079 8.565 -0.166 1.00 73.25 90 GLU A C 1
ATOM 732 O O . GLU A 1 90 ? 13.062 9.199 0.131 1.00 73.25 90 GLU A O 1
ATOM 737 N N . PRO A 1 91 ? 13.976 7.358 -0.755 1.00 66.62 91 PRO A N 1
ATOM 738 C CA . PRO A 1 91 ? 12.790 6.872 -1.483 1.00 66.62 91 PRO A CA 1
ATOM 739 C C . PRO A 1 91 ? 11.530 6.626 -0.628 1.00 66.62 91 PRO A C 1
ATOM 741 O O . PRO A 1 91 ? 10.468 6.236 -1.119 1.00 66.62 91 PRO A O 1
ATOM 744 N N . PHE A 1 92 ? 11.638 6.802 0.691 1.00 69.56 92 PHE A N 1
ATOM 745 C CA . PHE A 1 92 ? 10.547 6.629 1.655 1.00 69.56 92 PHE A CA 1
ATOM 746 C C . PHE A 1 92 ? 10.263 7.908 2.460 1.00 69.56 92 PHE A C 1
ATOM 748 O O . PHE A 1 92 ? 9.423 7.899 3.365 1.00 69.56 92 PHE A O 1
ATOM 755 N N . ALA A 1 93 ? 10.942 9.017 2.148 1.00 76.44 93 ALA A N 1
ATOM 756 C CA . ALA A 1 93 ? 10.778 10.305 2.809 1.00 76.44 93 ALA A CA 1
ATOM 757 C C . ALA A 1 93 ? 10.059 11.312 1.901 1.00 76.44 93 ALA A C 1
ATOM 759 O O . ALA A 1 93 ? 9.989 11.157 0.691 1.00 76.44 93 ALA A O 1
ATOM 760 N N . GLY A 1 94 ? 9.471 12.351 2.499 1.00 84.69 94 GLY A N 1
ATOM 761 C CA . GLY A 1 94 ? 8.826 13.421 1.734 1.00 84.69 94 GLY A CA 1
ATOM 762 C C . GLY A 1 94 ? 7.445 13.066 1.169 1.00 84.69 94 GLY A C 1
ATOM 763 O O . GLY A 1 94 ? 6.699 12.245 1.717 1.00 84.69 94 GLY A O 1
ATOM 764 N N . GLY A 1 95 ? 7.076 13.732 0.081 1.00 87.44 95 GLY A N 1
ATOM 765 C CA . GLY A 1 95 ? 5.802 13.556 -0.605 1.00 87.44 95 GLY A CA 1
ATOM 766 C C . GLY A 1 95 ? 4.571 14.126 0.107 1.00 87.44 95 GLY A C 1
ATOM 767 O O . GLY A 1 95 ? 4.619 14.775 1.154 1.00 87.44 95 GLY A O 1
ATOM 768 N N . THR A 1 96 ? 3.411 13.886 -0.503 1.00 90.81 96 THR A N 1
ATOM 769 C CA . THR A 1 96 ? 2.096 14.273 0.020 1.00 90.81 96 THR A CA 1
ATOM 770 C C . THR A 1 96 ? 1.342 13.048 0.514 1.00 90.81 96 THR A C 1
ATOM 772 O O . THR A 1 96 ? 1.186 12.067 -0.212 1.00 90.81 96 THR A O 1
ATOM 775 N N . ARG A 1 97 ? 0.833 13.120 1.748 1.00 93.81 97 ARG A N 1
ATOM 776 C CA . ARG A 1 97 ? 0.010 12.075 2.362 1.00 93.81 97 ARG A CA 1
ATOM 777 C C . ARG A 1 97 ? -1.479 12.343 2.152 1.00 93.81 97 ARG A C 1
ATOM 779 O O . ARG A 1 97 ? -2.005 13.367 2.582 1.00 93.81 97 ARG A O 1
ATOM 786 N N . GLU A 1 98 ? -2.175 11.370 1.582 1.00 94.81 98 GLU A N 1
ATOM 787 C CA . GLU A 1 98 ? -3.608 11.396 1.306 1.00 94.81 98 GLU A CA 1
ATOM 788 C C . GLU A 1 98 ? -4.329 10.311 2.098 1.00 94.81 98 GLU A C 1
ATOM 790 O O . GLU A 1 98 ? -3.955 9.141 2.081 1.00 94.81 98 GLU A O 1
ATOM 795 N N . LEU A 1 99 ? -5.401 10.687 2.788 1.00 95.06 99 LEU A N 1
ATOM 796 C CA . LEU A 1 99 ? -6.262 9.734 3.473 1.00 95.06 99 LEU A CA 1
ATOM 797 C C . LEU A 1 99 ? -7.202 9.062 2.467 1.00 95.06 99 LEU A C 1
ATOM 799 O O . LEU A 1 99 ? -8.117 9.711 1.956 1.00 95.06 99 LEU A O 1
ATOM 803 N N . ILE A 1 100 ? -7.020 7.762 2.231 1.00 95.94 100 ILE A N 1
ATOM 804 C CA . ILE A 1 100 ? -7.812 7.015 1.243 1.00 95.94 100 ILE A CA 1
ATOM 805 C C . ILE A 1 100 ? -8.925 6.181 1.888 1.00 95.94 100 ILE A C 1
ATOM 807 O O . ILE A 1 100 ? -9.997 6.041 1.300 1.00 95.94 100 ILE A O 1
ATOM 811 N N . ALA A 1 101 ? -8.739 5.699 3.124 1.00 94.50 101 ALA A N 1
ATOM 812 C CA . ALA A 1 101 ? -9.785 5.001 3.873 1.00 94.50 101 ALA A CA 1
ATOM 813 C C . ALA A 1 101 ? -9.771 5.350 5.366 1.00 94.50 101 ALA A C 1
ATOM 815 O O . ALA A 1 101 ? -8.720 5.455 5.988 1.00 94.50 101 ALA A O 1
ATOM 816 N N . ARG A 1 102 ? -10.963 5.488 5.955 1.00 92.31 102 ARG A N 1
ATOM 817 C CA . ARG A 1 102 ? -11.153 5.735 7.392 1.00 92.31 102 ARG A CA 1
ATOM 818 C C . ARG A 1 102 ? -11.702 4.500 8.083 1.00 92.31 102 ARG A C 1
ATOM 820 O O . ARG A 1 102 ? -12.518 3.791 7.496 1.00 92.31 102 ARG A O 1
ATOM 827 N N . ASP A 1 103 ? -11.363 4.366 9.360 1.00 90.81 103 ASP A N 1
ATOM 828 C CA . ASP A 1 103 ? -11.913 3.369 10.283 1.00 90.81 103 ASP A CA 1
ATOM 829 C C . ASP A 1 103 ? -11.744 1.933 9.773 1.00 90.81 103 ASP A C 1
ATOM 831 O O . ASP A 1 103 ? -12.690 1.136 9.770 1.00 90.81 103 ASP A O 1
ATOM 835 N N . ILE A 1 104 ? -10.533 1.619 9.311 1.00 93.50 104 ILE A N 1
ATOM 836 C CA . ILE A 1 104 ? -10.201 0.259 8.898 1.00 93.50 104 ILE A CA 1
ATOM 837 C C . ILE A 1 104 ? -10.027 -0.635 10.135 1.00 93.50 104 ILE A C 1
ATOM 839 O O . ILE A 1 104 ? -9.695 -0.174 11.230 1.00 93.50 104 ILE A O 1
ATOM 843 N N . ALA A 1 105 ? -10.315 -1.915 9.955 1.00 93.50 105 ALA A N 1
ATOM 844 C CA . ALA A 1 105 ? -10.104 -2.990 10.916 1.00 93.50 105 ALA A CA 1
ATOM 845 C C . ALA A 1 105 ? -8.891 -3.860 10.556 1.00 93.50 105 ALA A C 1
ATOM 847 O O . ALA A 1 105 ? -8.587 -4.777 11.302 1.00 93.50 105 ALA A O 1
ATOM 848 N N . GLY A 1 106 ? -8.237 -3.593 9.422 1.00 94.56 106 GLY A N 1
ATOM 849 C CA . GLY A 1 106 ? -7.045 -4.301 8.973 1.00 94.56 106 GLY A CA 1
ATOM 850 C C . GLY A 1 106 ? -6.700 -3.970 7.524 1.00 94.56 106 GLY A C 1
ATOM 851 O O . GLY A 1 106 ? -7.587 -3.648 6.724 1.00 94.56 106 GLY A O 1
ATOM 852 N N . PHE A 1 107 ? -5.417 -4.037 7.201 1.00 97.19 107 PHE A N 1
ATOM 853 C CA . PHE A 1 107 ? -4.869 -3.916 5.858 1.00 97.19 107 PHE A CA 1
ATOM 854 C C . PHE A 1 107 ? -3.769 -4.961 5.704 1.00 97.19 107 PHE A C 1
ATOM 856 O O . PHE A 1 107 ? -2.780 -4.891 6.425 1.00 97.19 107 PHE A O 1
ATOM 863 N N . ARG A 1 108 ? -3.991 -5.919 4.801 1.00 97.56 108 ARG A N 1
ATOM 864 C CA . ARG A 1 108 ? -3.086 -7.035 4.525 1.00 97.56 108 ARG A CA 1
ATOM 865 C C . ARG A 1 108 ? -2.712 -7.081 3.050 1.00 97.56 108 ARG A C 1
ATOM 867 O O . ARG A 1 108 ? -3.570 -6.850 2.185 1.00 97.56 108 ARG A O 1
ATOM 874 N N . LEU A 1 109 ? -1.461 -7.419 2.787 1.00 97.44 109 LEU A N 1
ATOM 875 C CA . LEU A 1 109 ? -0.876 -7.605 1.475 1.00 97.44 109 LEU A CA 1
ATOM 876 C C . LEU A 1 109 ? -0.222 -8.984 1.397 1.00 97.44 109 LEU A C 1
ATOM 878 O O . LEU A 1 109 ? 0.502 -9.389 2.293 1.00 97.44 109 LEU A O 1
ATOM 882 N N . GLU A 1 110 ? -0.492 -9.698 0.311 1.00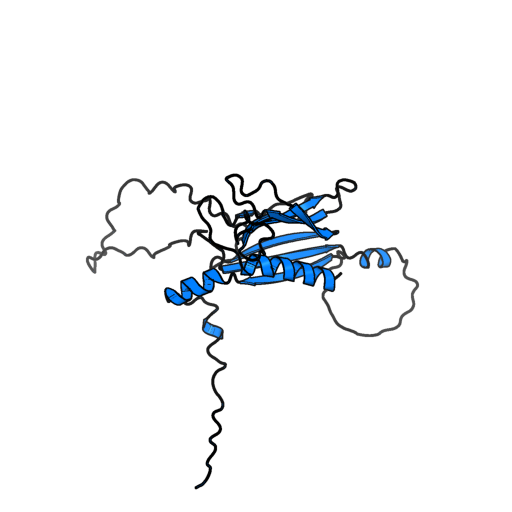 96.25 110 GLU A N 1
ATOM 883 C CA . GLU A 1 110 ? 0.198 -10.947 -0.018 1.00 96.25 110 GLU A CA 1
ATOM 884 C C . GLU A 1 110 ? 0.748 -10.821 -1.444 1.00 96.25 110 GLU A C 1
ATOM 886 O O . GLU A 1 110 ? 0.084 -10.258 -2.324 1.00 96.25 110 GLU A O 1
ATOM 891 N N . TYR A 1 111 ? 1.937 -11.355 -1.688 1.00 94.19 111 TYR A N 1
ATOM 892 C CA . TYR A 1 111 ? 2.714 -11.168 -2.910 1.00 94.19 111 TYR A CA 1
ATOM 893 C C . TYR A 1 111 ? 2.961 -12.518 -3.577 1.00 94.19 111 TYR A C 1
ATOM 895 O O . TYR A 1 111 ? 3.401 -13.452 -2.922 1.00 94.19 111 TYR A O 1
ATOM 903 N N . TYR A 1 112 ? 2.654 -12.641 -4.864 1.00 91.56 112 TYR A N 1
ATOM 904 C CA . TYR A 1 112 ? 2.845 -13.876 -5.622 1.00 91.56 112 TYR A CA 1
ATOM 905 C C . TYR A 1 112 ? 4.157 -13.821 -6.409 1.00 91.56 112 TYR A C 1
ATOM 907 O O . TYR A 1 112 ? 4.325 -12.918 -7.232 1.00 91.56 112 TYR A O 1
ATOM 915 N N . ASP A 1 113 ? 5.056 -14.778 -6.184 1.00 84.31 113 ASP A N 1
ATOM 916 C CA . ASP A 1 113 ? 6.352 -14.891 -6.883 1.00 84.31 113 ASP A CA 1
ATOM 917 C C . ASP A 1 113 ? 6.278 -15.692 -8.206 1.00 84.31 113 ASP A C 1
ATOM 919 O O . ASP A 1 113 ? 7.194 -15.658 -9.033 1.00 84.31 113 ASP A O 1
ATOM 923 N N . GLY A 1 114 ? 5.152 -16.366 -8.453 1.00 84.19 114 GLY A N 1
ATOM 924 C CA . GLY A 1 114 ? 4.963 -17.300 -9.569 1.00 84.19 114 GLY A CA 1
ATOM 925 C C . GLY A 1 114 ? 4.781 -18.756 -9.133 1.00 84.19 114 GLY A C 1
ATOM 926 O O . GLY A 1 114 ? 4.387 -19.592 -9.947 1.00 84.19 114 GLY A O 1
ATOM 927 N N . PHE A 1 115 ? 5.006 -19.046 -7.854 1.00 83.62 115 PHE A N 1
ATOM 928 C CA . PHE A 1 115 ? 4.875 -20.356 -7.230 1.00 83.62 115 PHE A CA 1
ATOM 929 C C . PHE A 1 115 ? 3.954 -20.269 -6.013 1.00 83.62 115 PHE A C 1
ATOM 931 O O . PHE A 1 115 ? 2.902 -20.914 -6.016 1.00 83.62 115 PHE A O 1
ATOM 938 N N . ASP A 1 116 ? 4.267 -19.387 -5.062 1.00 87.31 116 ASP A N 1
ATOM 939 C CA . ASP A 1 116 ? 3.589 -19.253 -3.776 1.00 87.31 116 ASP A CA 1
ATOM 940 C C . ASP A 1 116 ? 3.225 -17.801 -3.425 1.00 87.31 116 ASP A C 1
ATOM 942 O O . ASP A 1 116 ? 3.646 -16.828 -4.054 1.00 87.31 116 ASP A O 1
ATOM 946 N N . TRP A 1 117 ? 2.340 -17.662 -2.432 1.00 92.88 117 TRP A N 1
ATOM 947 C CA . TRP A 1 117 ? 1.960 -16.372 -1.854 1.00 92.88 117 TRP A CA 1
ATOM 948 C C . TRP A 1 117 ? 2.797 -16.097 -0.606 1.00 92.88 117 TRP A C 1
ATOM 950 O O . TRP A 1 117 ? 2.806 -16.901 0.324 1.00 92.88 117 TRP A O 1
ATOM 960 N N . LEU A 1 118 ? 3.444 -14.938 -0.578 1.00 91.75 118 LEU A N 1
ATOM 961 C CA . LEU A 1 118 ? 4.341 -14.479 0.476 1.00 91.75 118 LEU A CA 1
ATOM 962 C C . LEU A 1 118 ? 3.699 -13.307 1.229 1.00 91.75 118 LEU A C 1
ATOM 964 O O . LEU A 1 118 ? 3.088 -12.438 0.610 1.00 91.75 118 LEU A O 1
ATOM 968 N N . ASP A 1 119 ? 3.849 -13.253 2.552 1.00 91.75 119 ASP A N 1
ATOM 969 C CA . ASP A 1 119 ? 3.319 -12.152 3.381 1.00 91.75 119 ASP A CA 1
ATOM 970 C C . ASP A 1 119 ? 4.240 -10.913 3.381 1.00 91.75 119 ASP A C 1
ATOM 972 O O . ASP A 1 119 ? 3.811 -9.798 3.674 1.00 91.75 119 ASP A O 1
ATOM 976 N N . LYS A 1 120 ? 5.508 -11.089 2.991 1.00 90.81 120 LYS A N 1
ATOM 977 C CA . LYS A 1 120 ? 6.490 -10.014 2.804 1.00 90.81 120 LYS A CA 1
ATOM 978 C C . LYS A 1 120 ? 7.080 -10.053 1.398 1.00 90.81 120 LYS A C 1
ATOM 980 O O . LYS A 1 120 ? 7.186 -11.122 0.799 1.00 90.81 120 LYS A O 1
ATOM 985 N N . TRP A 1 121 ? 7.503 -8.899 0.900 1.00 89.50 121 TRP A N 1
ATOM 986 C CA . TRP A 1 121 ? 8.290 -8.779 -0.322 1.00 89.50 121 TRP A CA 1
ATOM 987 C C . TRP A 1 121 ? 9.418 -7.798 -0.078 1.00 89.50 121 TRP A C 1
ATOM 989 O O . TRP A 1 121 ? 9.181 -6.595 -0.055 1.00 89.50 121 TRP A O 1
ATOM 999 N N . ASP A 1 122 ? 10.628 -8.296 0.126 1.00 80.19 122 ASP A N 1
ATOM 1000 C CA . ASP A 1 122 ? 11.791 -7.429 0.208 1.00 80.19 122 ASP A CA 1
ATOM 1001 C C . ASP A 1 122 ? 12.863 -7.938 -0.740 1.00 80.19 122 ASP A C 1
ATOM 1003 O O . ASP A 1 122 ? 13.338 -9.061 -0.636 1.00 80.19 122 ASP A O 1
ATOM 1007 N N . THR A 1 123 ? 13.239 -7.082 -1.678 1.00 63.59 123 THR A N 1
ATOM 1008 C CA . THR A 1 123 ? 14.342 -7.322 -2.612 1.00 63.59 123 THR A CA 1
ATOM 1009 C C . THR A 1 123 ? 15.725 -7.193 -1.943 1.00 63.59 123 THR A C 1
ATOM 1011 O O . THR A 1 123 ? 16.728 -7.160 -2.649 1.00 63.59 123 THR A O 1
ATOM 1014 N N . GLU A 1 124 ? 15.790 -7.027 -0.615 1.00 50.62 124 GLU A N 1
ATOM 1015 C CA . GLU A 1 124 ? 17.028 -6.834 0.157 1.00 50.62 124 GLU A CA 1
ATOM 1016 C C . GLU A 1 124 ? 17.554 -8.114 0.848 1.00 50.62 124 GLU A C 1
ATOM 1018 O O . GLU A 1 124 ? 18.729 -8.151 1.201 1.00 50.62 124 GLU A O 1
ATOM 1023 N N . ASP A 1 125 ? 16.768 -9.197 0.943 1.00 40.72 125 ASP A N 1
ATOM 1024 C CA . ASP A 1 125 ? 17.211 -10.473 1.541 1.00 40.72 125 ASP A CA 1
ATOM 1025 C C . ASP A 1 125 ? 17.855 -11.419 0.491 1.00 40.72 125 ASP A C 1
ATOM 1027 O O . ASP A 1 125 ? 17.517 -12.594 0.390 1.00 40.72 125 ASP A O 1
ATOM 1031 N N . GLU A 1 126 ? 18.807 -10.915 -0.296 1.00 41.81 126 GLU A N 1
ATOM 1032 C CA . GLU A 1 126 ? 19.967 -11.723 -0.704 1.00 41.81 126 GLU A CA 1
ATOM 1033 C C . GLU A 1 126 ? 21.151 -11.209 0.130 1.00 41.81 126 GLU A C 1
ATOM 1035 O O . GLU A 1 126 ? 22.129 -10.669 -0.393 1.00 41.81 126 GLU A O 1
ATOM 1040 N N . GLU A 1 127 ? 21.058 -11.314 1.465 1.00 39.34 127 GLU A N 1
ATOM 1041 C CA . GLU A 1 127 ? 22.293 -11.467 2.233 1.00 39.34 127 GLU A CA 1
ATOM 1042 C C . GLU A 1 127 ? 23.008 -12.648 1.589 1.00 39.34 127 GLU A C 1
ATOM 1044 O O . GLU 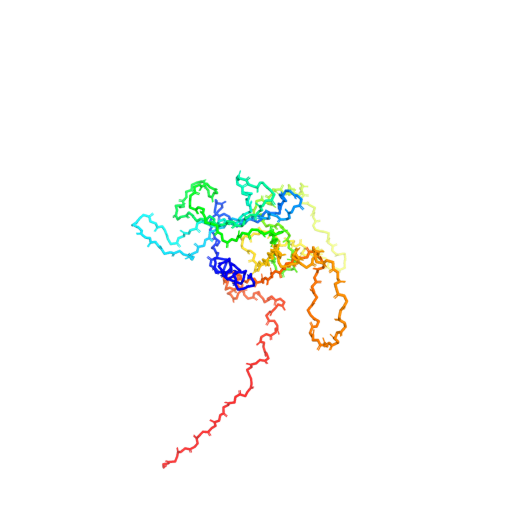A 1 127 ? 22.415 -13.718 1.474 1.00 39.34 127 GLU A O 1
ATOM 1049 N N . GLU A 1 128 ? 24.224 -12.402 1.099 1.00 42.53 128 GLU A N 1
ATOM 1050 C CA . GLU A 1 128 ? 25.181 -13.401 0.648 1.00 42.53 128 GLU A CA 1
ATOM 1051 C C . GLU A 1 128 ? 25.054 -14.646 1.540 1.00 42.53 128 GLU A C 1
ATOM 1053 O O . GLU A 1 128 ? 25.671 -14.711 2.605 1.00 42.53 128 GLU A O 1
ATOM 1058 N N . GLU A 1 129 ? 24.252 -15.643 1.142 1.00 41.69 129 GLU A N 1
ATOM 1059 C CA . GLU A 1 129 ? 24.468 -16.994 1.626 1.00 41.69 129 GLU A CA 1
ATOM 1060 C C . GLU A 1 129 ? 25.880 -17.279 1.154 1.00 41.69 129 GLU A C 1
ATOM 1062 O O . GLU A 1 129 ? 26.128 -17.403 -0.049 1.00 41.69 129 GLU A O 1
ATOM 1067 N N . GLU A 1 130 ? 26.823 -17.200 2.099 1.00 38.88 130 GLU A N 1
ATOM 1068 C CA . GLU A 1 130 ? 28.226 -17.474 1.875 1.00 38.88 130 GLU A CA 1
ATOM 1069 C C . GLU A 1 130 ? 28.274 -18.729 1.018 1.00 38.88 130 GLU A C 1
ATOM 1071 O O . GLU A 1 130 ? 27.910 -19.807 1.494 1.00 38.88 130 GLU A O 1
ATOM 1076 N N . LEU A 1 131 ? 28.648 -18.558 -0.259 1.00 43.72 131 LEU A N 1
ATOM 1077 C CA . LEU A 1 131 ? 28.869 -19.664 -1.178 1.00 43.72 131 LEU A CA 1
ATOM 1078 C C . LEU A 1 131 ? 29.573 -20.750 -0.368 1.00 43.72 131 LEU A C 1
ATOM 1080 O O . LEU A 1 131 ? 30.628 -20.434 0.205 1.00 43.72 131 LEU A O 1
ATOM 1084 N N . PRO A 1 132 ? 29.001 -21.965 -0.251 1.00 46.66 132 PRO A N 1
ATOM 1085 C CA . PRO A 1 132 ? 29.601 -22.997 0.571 1.00 46.66 132 PRO A CA 1
ATOM 1086 C C . PRO A 1 132 ? 31.078 -23.090 0.179 1.00 46.66 132 PRO A C 1
ATOM 1088 O O . PRO A 1 132 ? 31.395 -23.143 -1.019 1.00 46.66 132 PRO A O 1
ATOM 1091 N N . PRO A 1 133 ? 32.001 -22.968 1.147 1.00 41.84 133 PRO A N 1
ATOM 1092 C CA . PRO A 1 133 ? 33.405 -22.874 0.823 1.00 41.84 133 PRO A CA 1
ATOM 1093 C C . PRO A 1 133 ? 33.819 -24.178 0.145 1.00 41.84 133 PRO A C 1
ATOM 1095 O O . PRO A 1 133 ? 33.703 -25.247 0.730 1.00 41.84 133 PRO A O 1
ATOM 1098 N N . GLU A 1 134 ? 34.343 -24.031 -1.073 1.00 46.47 134 GLU A N 1
ATOM 1099 C CA . GLU A 1 134 ? 35.063 -25.044 -1.848 1.00 46.47 134 GLU A CA 1
ATOM 1100 C C . GLU A 1 134 ? 34.195 -26.146 -2.482 1.00 46.47 134 GLU A C 1
ATOM 1102 O O . GLU A 1 134 ? 33.879 -27.152 -1.868 1.00 46.47 134 GLU A O 1
ATOM 1107 N N . GLN A 1 135 ? 33.902 -25.951 -3.774 1.00 49.41 135 GLN A N 1
ATOM 1108 C CA . GLN A 1 135 ? 33.822 -26.971 -4.832 1.00 49.41 135 GLN A CA 1
ATOM 1109 C C . GLN A 1 135 ? 33.988 -28.427 -4.344 1.00 49.41 135 GLN A C 1
ATOM 1111 O O . GLN A 1 135 ? 35.083 -28.989 -4.425 1.00 49.41 135 GLN A O 1
ATOM 1116 N N . GLU A 1 136 ? 32.901 -29.060 -3.902 1.00 47.47 136 GLU A N 1
ATOM 1117 C CA . GLU A 1 136 ? 32.824 -30.518 -3.929 1.00 47.47 136 GLU A CA 1
ATOM 1118 C C . GLU A 1 136 ? 32.713 -30.923 -5.407 1.00 47.47 136 GLU A C 1
ATOM 1120 O O . GLU A 1 136 ? 31.854 -30.434 -6.144 1.00 47.47 136 GLU A O 1
ATOM 1125 N N . GLU A 1 137 ? 33.664 -31.729 -5.890 1.00 54.12 137 GLU A N 1
ATOM 1126 C CA . GLU A 1 137 ? 33.606 -32.282 -7.245 1.00 54.12 137 GLU A CA 1
ATOM 1127 C C . GLU A 1 137 ? 32.255 -32.998 -7.414 1.00 54.12 137 GLU A C 1
ATOM 1129 O O . GLU A 1 137 ? 31.885 -33.768 -6.524 1.00 54.12 137 GLU A O 1
ATOM 1134 N N . PRO A 1 138 ? 31.508 -32.761 -8.510 1.00 58.59 138 PRO A N 1
ATOM 1135 C CA . PRO A 1 138 ? 30.175 -33.328 -8.655 1.00 58.59 138 PRO A CA 1
ATOM 1136 C C . PRO A 1 138 ? 30.255 -34.851 -8.551 1.00 58.59 138 PRO A C 1
ATOM 1138 O O . PRO A 1 138 ? 31.086 -35.475 -9.220 1.00 58.59 138 PRO A O 1
ATOM 1141 N N . GLU A 1 139 ? 29.410 -35.446 -7.706 1.00 62.91 139 GLU A N 1
ATOM 1142 C CA . GLU A 1 139 ? 29.365 -36.896 -7.536 1.00 62.91 139 GLU A CA 1
ATOM 1143 C C . GLU A 1 139 ? 29.089 -37.525 -8.908 1.00 62.91 139 GLU A C 1
ATOM 1145 O O . GLU A 1 139 ? 28.110 -37.193 -9.570 1.00 62.91 139 GLU A O 1
ATOM 1150 N N . ILE A 1 140 ? 30.003 -38.361 -9.403 1.00 74.06 140 ILE A N 1
ATOM 1151 C CA . ILE A 1 140 ? 29.871 -38.974 -10.728 1.00 74.06 140 ILE A CA 1
ATOM 1152 C C . ILE A 1 140 ? 29.036 -40.239 -10.576 1.00 74.06 140 ILE A C 1
ATOM 1154 O O . ILE A 1 140 ? 29.401 -41.135 -9.812 1.00 74.06 140 ILE A O 1
ATOM 1158 N N . ASP A 1 141 ? 27.954 -40.342 -11.343 1.00 72.75 141 ASP A N 1
ATOM 1159 C CA . ASP A 1 141 ? 27.148 -41.552 -11.417 1.00 72.75 141 ASP A CA 1
ATOM 1160 C C . ASP A 1 141 ? 28.038 -42.719 -11.904 1.00 72.75 141 ASP A C 1
ATOM 1162 O O . ASP A 1 141 ? 28.583 -42.673 -13.014 1.00 72.75 141 ASP A O 1
ATOM 1166 N N . PRO A 1 142 ? 28.222 -43.781 -11.098 1.00 69.19 142 PRO A N 1
ATOM 1167 C CA . PRO A 1 142 ? 29.126 -44.879 -11.427 1.00 69.19 142 PRO A CA 1
ATOM 1168 C C . PRO A 1 142 ? 28.657 -45.728 -12.620 1.00 69.19 142 PRO A C 1
ATOM 1170 O O . PRO A 1 142 ? 29.432 -46.547 -13.121 1.00 69.19 142 PRO A O 1
ATOM 1173 N N . GLU A 1 143 ? 27.409 -45.572 -13.064 1.00 74.62 143 GLU A N 1
ATOM 1174 C CA . GLU A 1 143 ? 26.811 -46.309 -14.176 1.00 74.62 143 GLU A CA 1
ATOM 1175 C C . GLU A 1 143 ? 26.903 -45.535 -15.499 1.00 74.62 143 GLU A C 1
ATOM 1177 O O . GLU A 1 143 ? 27.138 -46.137 -16.551 1.00 74.62 143 GLU A O 1
ATOM 1182 N N . THR A 1 144 ? 26.783 -44.206 -15.453 1.00 76.44 144 THR A N 1
ATOM 1183 C CA . THR A 1 144 ? 26.786 -43.344 -16.650 1.00 76.44 144 THR A CA 1
ATOM 1184 C C . THR A 1 144 ? 28.094 -42.575 -16.847 1.00 76.44 144 THR A C 1
ATOM 1186 O O . THR A 1 144 ? 28.435 -42.226 -17.978 1.00 76.44 144 THR A O 1
ATOM 1189 N N . GLY A 1 145 ? 28.875 -42.370 -15.783 1.00 73.62 145 GLY A N 1
ATOM 1190 C CA . GLY A 1 145 ? 30.088 -41.552 -15.803 1.00 73.62 145 GLY A CA 1
ATOM 1191 C C . GLY A 1 145 ? 29.812 -40.050 -15.917 1.00 73.62 145 GLY A C 1
ATOM 1192 O O . GLY A 1 145 ? 30.744 -39.283 -16.164 1.00 73.62 145 GLY A O 1
ATOM 1193 N N . GLU A 1 146 ? 28.555 -39.634 -15.764 1.00 68.56 146 GLU A N 1
ATOM 1194 C CA . GLU A 1 146 ? 28.123 -38.240 -15.813 1.00 68.56 146 GLU A CA 1
ATOM 1195 C C . GLU A 1 146 ? 27.973 -37.678 -14.390 1.00 68.56 146 GLU A C 1
ATOM 1197 O O . GLU A 1 146 ? 27.700 -38.439 -13.457 1.00 68.56 146 GLU A O 1
ATOM 1202 N N . PRO A 1 147 ? 28.177 -36.364 -14.186 1.00 63.66 147 PRO A N 1
ATOM 1203 C CA . PRO A 1 147 ? 27.882 -35.740 -12.903 1.00 63.66 147 PRO A CA 1
ATOM 1204 C C . PRO A 1 147 ? 26.400 -35.940 -12.568 1.00 63.66 147 PRO A C 1
ATOM 1206 O O . PRO A 1 147 ? 25.532 -35.683 -13.408 1.00 63.66 147 PRO A O 1
ATOM 1209 N N . VAL A 1 148 ? 26.119 -36.398 -11.348 1.00 63.66 148 VAL A N 1
ATOM 1210 C CA . VAL A 1 148 ? 24.768 -36.436 -10.791 1.00 63.66 148 VAL A CA 1
ATOM 1211 C C . VAL A 1 148 ? 24.260 -34.998 -10.801 1.00 63.66 148 VAL A C 1
ATOM 1213 O O . VAL A 1 148 ? 24.779 -34.137 -10.097 1.00 63.66 148 VAL A O 1
ATOM 1216 N N . GLN A 1 149 ? 23.286 -34.720 -11.668 1.00 51.41 149 GLN A N 1
ATOM 1217 C CA . GLN A 1 149 ? 22.587 -33.442 -11.669 1.00 51.41 149 GLN A CA 1
ATOM 1218 C C . GLN A 1 149 ? 21.767 -33.396 -10.383 1.00 51.41 149 GLN A C 1
ATOM 1220 O O . GLN A 1 149 ? 20.766 -34.108 -10.260 1.00 51.41 149 GLN A O 1
ATOM 1225 N N . GLU A 1 150 ? 22.210 -32.603 -9.409 1.00 51.66 150 GLU A N 1
ATOM 1226 C CA . GLU A 1 150 ? 21.315 -32.184 -8.339 1.00 51.66 150 GLU A CA 1
ATOM 1227 C C . GLU A 1 150 ? 20.095 -31.520 -8.992 1.00 51.66 150 GLU A C 1
ATOM 1229 O O . GLU A 1 150 ? 20.249 -30.803 -9.986 1.00 51.66 150 GLU A O 1
ATOM 1234 N N . PRO A 1 151 ? 18.867 -31.800 -8.524 1.00 45.66 151 PRO A N 1
ATOM 1235 C CA . PRO A 1 151 ? 17.714 -31.073 -9.021 1.00 45.66 151 PRO A CA 1
ATOM 1236 C C . PRO A 1 151 ? 17.970 -29.588 -8.776 1.00 45.66 151 PRO A C 1
ATOM 1238 O O . PRO A 1 151 ? 18.252 -29.216 -7.639 1.00 45.66 151 PRO A O 1
ATOM 1241 N N . ASP A 1 152 ? 17.877 -28.775 -9.832 1.00 40.81 152 ASP A N 1
ATOM 1242 C CA . ASP A 1 152 ? 17.947 -27.314 -9.768 1.00 40.81 152 ASP A CA 1
ATOM 1243 C C . ASP A 1 152 ? 16.839 -26.797 -8.830 1.00 40.81 152 ASP A C 1
ATOM 1245 O O . ASP A 1 152 ? 15.761 -26.388 -9.261 1.00 40.81 152 ASP A O 1
ATOM 1249 N N . LEU A 1 153 ? 17.076 -26.835 -7.521 1.00 38.34 153 LEU A N 1
ATOM 1250 C CA . LEU A 1 153 ? 16.296 -26.125 -6.521 1.00 38.34 153 LEU A CA 1
ATOM 1251 C C . LEU A 1 153 ? 16.818 -24.689 -6.491 1.00 38.34 153 LEU A C 1
ATOM 1253 O O . LEU A 1 153 ? 17.334 -24.215 -5.487 1.00 38.34 153 LEU A O 1
ATOM 1257 N N . TYR A 1 154 ? 16.711 -24.002 -7.629 1.00 39.50 154 TYR A N 1
ATOM 1258 C CA . TYR A 1 154 ? 16.695 -22.550 -7.616 1.00 39.50 154 TYR A CA 1
ATOM 1259 C C . TYR A 1 154 ? 15.388 -22.158 -6.929 1.00 39.50 154 TYR A C 1
ATOM 1261 O O . TYR A 1 154 ? 14.322 -22.189 -7.545 1.00 39.50 154 TYR A O 1
ATOM 1269 N N . GLU A 1 155 ? 15.456 -21.846 -5.636 1.00 45.88 155 GLU A N 1
ATOM 1270 C CA . GLU A 1 155 ? 14.394 -21.080 -4.998 1.00 45.88 155 GLU A CA 1
ATOM 1271 C C . GLU A 1 155 ? 14.358 -19.725 -5.721 1.00 45.88 155 GLU A C 1
ATOM 1273 O O . GLU A 1 155 ? 15.379 -19.033 -5.772 1.00 45.88 155 GLU A O 1
ATOM 1278 N N . PRO A 1 156 ? 13.255 -19.363 -6.395 1.00 42.97 156 PRO A N 1
ATOM 1279 C CA . PRO A 1 156 ? 13.168 -18.079 -7.072 1.00 42.97 156 PRO A CA 1
ATOM 1280 C C . PRO A 1 156 ? 13.271 -16.979 -6.011 1.00 42.97 156 PRO A C 1
ATOM 1282 O O . PRO A 1 156 ? 12.332 -16.743 -5.256 1.00 42.97 156 PRO A O 1
ATOM 1285 N N . GLY A 1 157 ? 14.431 -16.324 -5.940 1.00 48.09 157 GLY A N 1
ATOM 1286 C CA . GLY A 1 157 ? 14.645 -15.183 -5.056 1.00 48.09 157 GLY A CA 1
ATOM 1287 C C . GLY A 1 157 ? 13.619 -14.080 -5.326 1.00 48.09 157 GLY A C 1
ATOM 1288 O O . GLY A 1 157 ? 13.141 -13.921 -6.456 1.00 48.09 157 GLY A O 1
ATOM 1289 N N . GLN A 1 158 ? 13.277 -13.306 -4.290 1.00 59.62 158 GLN A N 1
ATOM 1290 C CA . GLN A 1 158 ? 12.378 -12.147 -4.362 1.00 59.62 158 GLN A CA 1
ATOM 1291 C C . GLN A 1 158 ? 13.041 -11.000 -5.147 1.00 59.62 158 GLN A C 1
ATOM 1293 O O . GLN A 1 158 ? 13.344 -9.945 -4.601 1.00 59.62 158 GLN A O 1
ATOM 1298 N N . SER A 1 159 ? 13.310 -11.202 -6.436 1.00 61.12 159 SER A N 1
ATOM 1299 C CA . SER A 1 159 ? 13.987 -10.236 -7.296 1.00 61.12 159 SER A CA 1
ATOM 1300 C C . SER A 1 159 ? 12.988 -9.530 -8.208 1.00 61.12 159 SER A C 1
ATOM 1302 O O . SER A 1 159 ? 12.164 -10.153 -8.879 1.00 61.12 159 SER A O 1
ATOM 1304 N N . GLY A 1 160 ? 13.050 -8.198 -8.232 1.00 76.31 160 GLY A N 1
ATOM 1305 C CA . GLY A 1 160 ? 12.168 -7.367 -9.048 1.00 76.31 160 GLY A CA 1
ATOM 1306 C C . GLY A 1 160 ? 10.752 -7.221 -8.477 1.00 76.31 160 GLY A C 1
ATOM 1307 O O . GLY A 1 160 ? 10.566 -6.953 -7.289 1.00 76.31 160 GLY A O 1
ATOM 1308 N N . LEU A 1 161 ? 9.747 -7.309 -9.354 1.00 86.62 161 LEU A N 1
ATOM 1309 C CA . LEU A 1 161 ? 8.338 -7.107 -9.008 1.00 86.62 161 LEU A CA 1
ATOM 1310 C C . LEU A 1 161 ? 7.613 -8.446 -8.810 1.00 86.62 161 LEU A C 1
ATOM 1312 O O . LEU A 1 161 ? 7.810 -9.358 -9.616 1.00 86.62 161 LEU A O 1
ATOM 1316 N N . PRO A 1 162 ? 6.684 -8.543 -7.842 1.00 89.31 162 PRO A N 1
ATOM 1317 C CA . PRO A 1 162 ? 5.804 -9.702 -7.741 1.00 89.31 162 PRO A CA 1
ATOM 1318 C C . PRO A 1 162 ? 4.923 -9.824 -8.993 1.00 89.31 162 PRO A C 1
ATOM 1320 O O . PRO A 1 162 ? 4.558 -8.830 -9.624 1.00 89.31 162 PRO A O 1
ATOM 1323 N N . GLU A 1 163 ? 4.514 -11.040 -9.352 1.00 88.25 163 GLU A N 1
ATOM 1324 C CA . GLU A 1 163 ? 3.582 -11.249 -10.468 1.00 88.25 163 GLU A CA 1
ATOM 1325 C C . GLU A 1 163 ? 2.187 -10.697 -10.155 1.00 88.25 163 GLU A C 1
ATOM 1327 O O . GLU A 1 163 ? 1.485 -10.151 -11.016 1.00 88.25 163 GLU A O 1
ATOM 1332 N N . ALA A 1 164 ? 1.765 -10.864 -8.904 1.00 92.94 164 ALA A N 1
ATOM 1333 C CA . ALA A 1 164 ? 0.492 -10.380 -8.422 1.00 92.94 164 ALA A CA 1
ATOM 1334 C C . ALA A 1 164 ? 0.563 -9.981 -6.954 1.00 92.94 164 ALA A C 1
ATOM 1336 O O . ALA A 1 164 ? 1.299 -10.555 -6.163 1.00 92.94 164 ALA A O 1
ATOM 1337 N N . VAL A 1 165 ? -0.275 -9.022 -6.583 1.00 95.88 165 VAL A N 1
ATOM 1338 C CA . VAL A 1 165 ? -0.468 -8.597 -5.199 1.00 95.88 165 VAL A CA 1
ATOM 1339 C C . VAL A 1 165 ? -1.928 -8.787 -4.843 1.00 95.88 165 VAL A C 1
ATOM 1341 O O . VAL A 1 165 ? -2.829 -8.311 -5.544 1.00 95.88 165 VAL A O 1
ATOM 1344 N N . ARG A 1 166 ? -2.187 -9.484 -3.745 1.00 97.75 166 ARG A N 1
ATOM 1345 C CA . ARG A 1 166 ? -3.510 -9.588 -3.150 1.00 97.75 166 ARG A CA 1
ATOM 1346 C C . ARG A 1 166 ? -3.626 -8.529 -2.073 1.00 97.75 166 ARG A C 1
ATOM 1348 O O . ARG A 1 166 ? -2.883 -8.516 -1.106 1.00 97.75 166 ARG A O 1
ATOM 1355 N N . VAL A 1 167 ? -4.588 -7.641 -2.267 1.00 97.62 167 VAL A N 1
ATOM 1356 C CA . VAL A 1 167 ? -4.876 -6.536 -1.363 1.00 97.62 167 VAL A CA 1
ATOM 1357 C C . VAL A 1 167 ? -6.145 -6.857 -0.598 1.00 97.62 167 VAL A C 1
ATOM 1359 O O . VAL A 1 167 ? -7.208 -7.002 -1.211 1.00 97.62 167 VAL A O 1
ATOM 1362 N N . THR A 1 168 ? -6.047 -6.912 0.726 1.00 97.44 168 THR A N 1
ATOM 1363 C CA . THR A 1 168 ? -7.167 -7.186 1.628 1.00 97.44 168 THR A CA 1
ATOM 1364 C C . THR A 1 168 ? -7.357 -6.010 2.580 1.00 97.44 168 THR A C 1
ATOM 1366 O O . THR A 1 168 ? -6.450 -5.616 3.305 1.00 97.44 168 THR A O 1
ATOM 1369 N N . ILE A 1 169 ? -8.558 -5.428 2.585 1.00 95.44 169 ILE A N 1
ATOM 1370 C CA . ILE A 1 169 ? -8.927 -4.317 3.468 1.00 95.44 169 ILE A CA 1
ATOM 1371 C C . ILE A 1 169 ? -10.152 -4.721 4.277 1.00 95.44 169 ILE A C 1
ATOM 1373 O O . ILE A 1 169 ? -11.219 -4.989 3.719 1.00 95.44 169 ILE A O 1
ATOM 1377 N N . ALA A 1 170 ? -10.019 -4.696 5.596 1.00 94.25 170 ALA A N 1
ATOM 1378 C CA . ALA A 1 170 ? -11.117 -4.885 6.525 1.00 94.25 170 ALA A CA 1
ATOM 1379 C C . ALA A 1 170 ? -11.641 -3.521 7.002 1.00 94.25 170 ALA A C 1
ATOM 1381 O O . ALA A 1 170 ? -10.873 -2.631 7.360 1.00 94.25 170 ALA A O 1
ATOM 1382 N N . PHE A 1 171 ? -12.959 -3.332 7.023 1.00 91.44 171 PHE A N 1
ATOM 1383 C CA . PHE A 1 171 ? -13.624 -2.103 7.460 1.00 91.44 171 PHE A CA 1
ATOM 1384 C C . PHE A 1 171 ? -14.503 -2.373 8.675 1.00 91.44 171 PHE A C 1
ATOM 1386 O O . PHE A 1 171 ? -15.289 -3.316 8.658 1.00 91.44 171 PHE A O 1
ATOM 1393 N N . LYS A 1 172 ? -14.469 -1.494 9.682 1.00 86.94 172 LYS A N 1
ATOM 1394 C CA . LYS A 1 172 ? -15.423 -1.554 10.800 1.00 86.94 172 LYS A CA 1
ATOM 1395 C C . LYS A 1 172 ? -16.829 -1.182 10.290 1.00 86.94 172 LYS A C 1
ATOM 1397 O O . LYS A 1 172 ? -17.057 -0.049 9.849 1.00 86.94 172 LYS A O 1
ATOM 1402 N N . ASP A 1 173 ? -17.791 -2.102 10.353 1.00 79.25 173 ASP A N 1
ATOM 1403 C CA . ASP A 1 173 ? -19.195 -1.827 10.048 1.00 79.25 173 ASP A CA 1
ATOM 1404 C C . ASP A 1 173 ? -19.890 -1.162 11.240 1.00 79.25 173 ASP A C 1
ATOM 1406 O O . ASP A 1 173 ? -20.262 -1.769 12.245 1.00 79.25 173 ASP A O 1
ATOM 1410 N N . ARG A 1 174 ? -20.123 0.145 11.107 1.00 65.44 174 ARG A N 1
ATOM 1411 C CA . ARG A 1 174 ? -20.856 0.931 12.106 1.00 65.44 174 ARG A CA 1
ATOM 1412 C C . ARG A 1 174 ? -22.338 0.561 12.213 1.00 65.44 174 ARG A C 1
ATOM 1414 O O . ARG A 1 174 ? -22.972 0.973 13.180 1.00 65.44 174 ARG A O 1
ATOM 1421 N N . ARG A 1 175 ? -22.912 -0.173 11.252 1.00 61.56 175 ARG A N 1
ATOM 1422 C CA . ARG A 1 175 ? -24.325 -0.590 11.304 1.00 61.56 175 ARG A CA 1
ATOM 1423 C C . ARG A 1 175 ? -24.558 -1.739 12.279 1.00 61.56 175 ARG A C 1
ATOM 1425 O O . ARG A 1 175 ? -25.608 -1.753 12.916 1.00 61.56 175 ARG A O 1
ATOM 1432 N N . ALA A 1 176 ? -23.583 -2.633 12.439 1.00 53.94 176 ALA A N 1
ATOM 1433 C CA . ALA A 1 176 ? -23.653 -3.742 13.389 1.00 53.94 176 ALA A CA 1
ATOM 1434 C C . ALA A 1 176 ? -23.784 -3.242 14.840 1.00 53.94 176 ALA A C 1
ATOM 1436 O O . ALA A 1 176 ? -24.629 -3.732 15.585 1.00 53.94 176 ALA A O 1
ATOM 1437 N N . ARG A 1 177 ? -23.065 -2.166 15.198 1.00 49.62 177 ARG A N 1
ATOM 1438 C CA . ARG A 1 177 ? -23.122 -1.558 16.544 1.00 49.62 177 ARG A CA 1
ATOM 1439 C C . ARG A 1 177 ? -24.513 -1.048 16.944 1.00 49.62 177 ARG A C 1
ATOM 1441 O O . ARG A 1 177 ? -24.853 -1.074 18.112 1.00 49.62 177 ARG A O 1
ATOM 1448 N N . ILE A 1 178 ? -25.337 -0.606 15.988 1.00 52.31 178 ILE A N 1
ATOM 1449 C CA . ILE A 1 178 ? -26.682 -0.064 16.276 1.00 52.31 178 ILE A CA 1
ATOM 1450 C C . ILE A 1 178 ? -27.703 -1.185 16.552 1.00 52.31 178 ILE A C 1
ATOM 1452 O O . ILE A 1 178 ? -28.742 -0.935 17.165 1.00 52.31 178 ILE A O 1
ATOM 1456 N N . ARG A 1 179 ? -27.450 -2.412 16.074 1.00 50.28 179 ARG A N 1
ATOM 1457 C CA . ARG A 1 179 ? -28.354 -3.554 16.287 1.00 50.28 179 ARG A CA 1
ATOM 1458 C C . ARG A 1 179 ? -28.197 -4.177 17.673 1.00 50.28 179 ARG A C 1
ATOM 1460 O O . ARG A 1 179 ? -29.211 -4.587 18.222 1.00 50.28 179 ARG A O 1
ATOM 1467 N N . ASP A 1 180 ? -26.984 -4.205 18.217 1.00 52.25 180 ASP A N 1
ATOM 1468 C CA . ASP A 1 180 ? -26.694 -4.856 19.504 1.00 52.25 180 ASP A CA 1
ATOM 1469 C C . ASP A 1 180 ? -27.290 -4.085 20.704 1.00 52.25 180 ASP A C 1
ATOM 1471 O O . ASP A 1 180 ? -27.781 -4.675 21.660 1.00 52.25 180 ASP A O 1
ATOM 1475 N N . ASP A 1 181 ? -27.393 -2.753 20.600 1.00 50.97 181 ASP A N 1
ATOM 1476 C CA . ASP A 1 181 ? -27.973 -1.893 21.649 1.00 50.97 181 ASP A CA 1
ATOM 1477 C C . ASP A 1 181 ? -29.519 -1.871 21.678 1.00 50.97 181 ASP A C 1
ATOM 1479 O O . ASP A 1 181 ? -30.127 -1.187 22.508 1.00 50.97 181 ASP A O 1
ATOM 1483 N N . ARG A 1 182 ? -30.201 -2.576 20.764 1.00 48.56 182 ARG A N 1
ATOM 1484 C CA . ARG A 1 182 ? -31.668 -2.699 20.783 1.00 48.56 182 ARG A CA 1
ATOM 1485 C C . ARG A 1 182 ? -32.061 -4.023 21.426 1.00 48.56 182 ARG A C 1
ATOM 1487 O O . ARG A 1 182 ? -32.055 -5.053 20.759 1.00 48.56 182 ARG A O 1
ATOM 1494 N N . GLU A 1 183 ? -32.494 -3.975 22.689 1.00 46.53 183 GLU A N 1
ATOM 1495 C CA . GLU A 1 183 ? -33.204 -5.098 23.317 1.00 46.53 183 GLU A CA 1
ATOM 1496 C C . GLU A 1 183 ? -34.313 -5.612 22.374 1.00 46.53 183 GLU A C 1
ATOM 1498 O O . GLU A 1 183 ? -35.079 -4.810 21.820 1.00 46.53 183 GLU A O 1
ATOM 1503 N N . PRO A 1 184 ? -34.415 -6.934 22.150 1.00 43.06 184 PRO A N 1
ATOM 1504 C CA . PRO A 1 184 ? -35.306 -7.473 21.139 1.00 43.06 184 PRO A CA 1
ATOM 1505 C C . PRO A 1 184 ? -36.764 -7.348 21.591 1.00 43.06 184 PRO A C 1
ATOM 1507 O O . PRO A 1 184 ? -37.261 -8.134 22.398 1.00 43.06 184 PRO A O 1
ATOM 1510 N N . LEU A 1 185 ? -37.491 -6.385 21.017 1.00 40.69 185 LEU A N 1
ATOM 1511 C CA . LEU A 1 185 ? -38.949 -6.404 21.038 1.00 40.69 185 LEU A CA 1
ATOM 1512 C C . LEU A 1 185 ? -39.410 -7.487 20.056 1.00 40.69 185 LEU A C 1
ATOM 1514 O O . LEU A 1 185 ? -39.355 -7.310 18.839 1.00 40.69 185 LEU A O 1
ATOM 1518 N N . ALA A 1 186 ? -39.816 -8.630 20.604 1.00 41.91 186 ALA A N 1
ATOM 1519 C CA . ALA A 1 186 ? -40.298 -9.773 19.849 1.00 41.91 186 ALA A CA 1
ATOM 1520 C C . ALA A 1 186 ? -41.449 -9.377 18.909 1.00 41.91 186 ALA A C 1
ATOM 1522 O O . ALA A 1 186 ? -42.548 -9.037 19.344 1.00 41.91 186 ALA A O 1
ATOM 1523 N N . THR A 1 187 ? -41.208 -9.472 17.607 1.00 33.97 187 THR A N 1
ATOM 1524 C CA . THR A 1 187 ? -42.262 -9.587 16.601 1.00 33.97 187 THR A CA 1
ATOM 1525 C C . THR A 1 187 ? -41.739 -10.468 15.480 1.00 33.97 187 THR A C 1
ATOM 1527 O O . THR A 1 187 ? -40.962 -10.046 14.627 1.00 33.97 187 THR A O 1
ATOM 1530 N N . SER A 1 188 ? -42.147 -11.731 15.540 1.00 39.84 188 SER A N 1
ATOM 1531 C CA . SER A 1 188 ? -41.917 -12.746 14.525 1.00 39.84 188 SER A CA 1
ATOM 1532 C C . SER A 1 188 ? -42.558 -12.321 13.208 1.00 39.84 188 SER A C 1
ATOM 1534 O O . SER A 1 188 ? -43.775 -12.159 13.121 1.00 39.84 188 SER A O 1
ATOM 1536 N N . THR A 1 189 ? -41.758 -12.174 12.161 1.00 32.91 189 THR A N 1
ATOM 1537 C CA . THR A 1 189 ? -42.240 -12.354 10.791 1.00 32.91 189 THR A CA 1
ATOM 1538 C C . THR A 1 189 ? -41.094 -12.938 9.980 1.00 32.91 189 THR A C 1
ATOM 1540 O O . THR A 1 189 ? -40.067 -12.296 9.782 1.00 32.91 189 THR A O 1
ATOM 1543 N N . GLU A 1 190 ? -41.261 -14.202 9.603 1.00 42.97 190 GLU A N 1
ATOM 1544 C CA . GLU A 1 190 ? -40.372 -14.946 8.718 1.00 42.97 190 GLU A CA 1
ATOM 1545 C C . GLU A 1 190 ? -40.313 -14.275 7.344 1.00 42.97 190 GLU A C 1
ATOM 1547 O O . GLU A 1 190 ? -41.343 -13.944 6.753 1.00 42.97 190 GLU A O 1
ATOM 1552 N N . SER A 1 191 ? -39.103 -14.084 6.828 1.00 32.72 191 SER A N 1
ATOM 1553 C CA . SER A 1 191 ? -38.824 -13.900 5.403 1.00 32.72 191 SER A CA 1
ATOM 1554 C C . SER A 1 191 ? -37.386 -14.355 5.154 1.00 32.72 191 SER A C 1
ATOM 1556 O O . SER A 1 191 ? -36.439 -13.730 5.628 1.00 32.72 191 SER A O 1
ATOM 1558 N N . GLU A 1 192 ? -37.250 -15.492 4.473 1.00 46.06 192 GLU A N 1
ATOM 1559 C CA . GLU A 1 192 ? -36.006 -16.007 3.899 1.00 46.06 192 GLU A CA 1
ATOM 1560 C C . GLU A 1 192 ? -35.475 -15.040 2.835 1.00 46.06 192 GLU A C 1
ATOM 1562 O O . GLU A 1 192 ? -36.111 -14.899 1.797 1.00 46.06 192 GLU A O 1
ATOM 1567 N N . GLU A 1 193 ? -34.293 -14.444 3.033 1.00 33.12 193 GLU A N 1
ATOM 1568 C CA . GLU A 1 193 ? -33.469 -13.920 1.935 1.00 33.12 193 GLU A CA 1
ATOM 1569 C C . GLU A 1 193 ? -31.963 -14.039 2.247 1.00 33.12 193 GLU A C 1
ATOM 1571 O O . GLU A 1 193 ? -31.495 -13.660 3.317 1.00 33.12 193 GLU A O 1
ATOM 1576 N N . ALA A 1 194 ? -31.238 -14.571 1.255 1.00 34.16 194 ALA A N 1
ATOM 1577 C CA . ALA A 1 194 ? -29.809 -14.437 0.948 1.00 34.16 194 ALA A CA 1
ATOM 1578 C C . ALA A 1 194 ? -28.779 -14.571 2.092 1.00 34.16 194 ALA A C 1
ATOM 1580 O O . ALA A 1 194 ? -28.415 -13.614 2.770 1.00 34.16 194 ALA A O 1
ATOM 1581 N N . LYS A 1 195 ? -28.181 -15.766 2.178 1.00 33.22 195 LYS A N 1
ATOM 1582 C CA . LYS A 1 195 ? -26.981 -16.068 2.968 1.00 33.22 195 LYS A CA 1
ATOM 1583 C C . LYS A 1 195 ? -25.744 -15.384 2.358 1.00 33.22 195 LYS A C 1
ATOM 1585 O O . LYS A 1 195 ? -25.062 -15.961 1.517 1.00 33.22 195 LYS A O 1
ATOM 1590 N N . GLY A 1 196 ? -25.484 -14.142 2.757 1.00 35.59 196 GLY A N 1
ATOM 1591 C CA . GLY A 1 196 ? -24.124 -13.609 2.813 1.00 35.59 196 GLY A CA 1
ATOM 1592 C C . GLY A 1 196 ? -23.537 -13.997 4.165 1.00 35.59 196 GLY A C 1
ATOM 1593 O O . GLY A 1 196 ? -24.206 -13.806 5.178 1.00 35.59 196 GLY A O 1
ATOM 1594 N N . ASP A 1 197 ? -22.344 -14.585 4.189 1.00 39.12 197 ASP A N 1
ATOM 1595 C CA . ASP A 1 197 ? -21.636 -14.877 5.438 1.00 39.12 197 ASP A CA 1
ATOM 1596 C C . ASP A 1 197 ? -21.248 -13.539 6.109 1.00 39.12 197 ASP A C 1
ATOM 1598 O O . ASP A 1 197 ? -20.190 -12.972 5.847 1.00 39.12 197 ASP A O 1
ATOM 1602 N N . GLU A 1 198 ? -22.157 -12.974 6.912 1.00 43.31 198 GLU A N 1
ATOM 1603 C CA . GLU A 1 198 ? -21.882 -11.845 7.805 1.00 43.31 198 GLU A CA 1
ATOM 1604 C C . GLU A 1 198 ? -21.108 -12.378 9.018 1.00 43.31 198 GLU A C 1
ATOM 1606 O O . GLU A 1 198 ? -21.663 -13.064 9.878 1.00 43.31 198 GLU A O 1
ATOM 1611 N N . ASP A 1 199 ? -19.810 -12.076 9.071 1.00 47.28 199 ASP A N 1
ATOM 1612 C CA . ASP A 1 199 ? -18.976 -12.294 10.251 1.00 47.28 199 ASP A CA 1
ATOM 1613 C C . ASP A 1 199 ? -19.576 -11.521 11.452 1.00 47.28 199 ASP A C 1
ATOM 1615 O O . ASP A 1 199 ? -19.782 -10.301 11.355 1.00 47.28 199 ASP A O 1
ATOM 1619 N N . PRO A 1 200 ? -19.879 -12.184 12.589 1.00 47.38 200 PRO A N 1
ATOM 1620 C CA . PRO A 1 200 ? -20.481 -11.556 13.770 1.00 47.38 200 PRO A CA 1
ATOM 1621 C C . PRO A 1 200 ? -19.647 -10.419 14.388 1.00 47.38 200 PRO A C 1
ATOM 1623 O O . PRO A 1 200 ? -20.144 -9.710 15.261 1.00 47.38 200 PRO A O 1
ATOM 1626 N N . SER A 1 201 ? -18.406 -10.205 13.940 1.00 57.94 201 SER A N 1
ATOM 1627 C CA . SER A 1 201 ? -17.527 -9.114 14.378 1.00 57.94 201 SER A CA 1
ATOM 1628 C C . SER A 1 201 ? -17.974 -7.711 13.922 1.00 57.94 201 SER A C 1
ATOM 1630 O O . SER A 1 201 ? -17.466 -6.701 14.420 1.00 57.94 201 SER A O 1
ATOM 1632 N N . GLY A 1 202 ? -18.922 -7.616 12.980 1.00 75.31 202 GLY A N 1
ATOM 1633 C CA . GLY A 1 202 ? -19.300 -6.340 12.375 1.00 75.31 202 GLY A CA 1
ATOM 1634 C C . GLY A 1 202 ? -18.163 -5.752 11.539 1.00 75.31 202 GLY A C 1
ATOM 1635 O O . GLY A 1 202 ? -17.967 -4.537 11.531 1.00 75.31 202 GLY A O 1
ATOM 1636 N N . VAL A 1 203 ? -17.386 -6.601 10.865 1.00 86.06 203 VAL A N 1
ATOM 1637 C CA . VAL A 1 203 ? -16.303 -6.214 9.955 1.00 86.06 203 VAL A CA 1
ATOM 1638 C C . VAL A 1 203 ? -16.672 -6.605 8.528 1.00 86.06 203 VAL A C 1
ATOM 1640 O O . VAL A 1 203 ? -17.148 -7.703 8.264 1.00 86.06 203 VAL A O 1
ATOM 1643 N N . ILE A 1 204 ? -16.446 -5.693 7.584 1.00 89.44 204 ILE A N 1
ATOM 1644 C CA . ILE A 1 204 ? -16.608 -5.956 6.152 1.00 89.44 204 ILE A CA 1
ATOM 1645 C C . ILE A 1 204 ? -15.226 -6.058 5.527 1.00 89.44 204 ILE A C 1
ATOM 1647 O O . ILE A 1 204 ? -14.494 -5.069 5.487 1.00 89.44 204 ILE A O 1
ATOM 1651 N N . VAL A 1 205 ? -14.898 -7.232 4.997 1.00 92.88 205 VAL A N 1
ATOM 1652 C CA . VAL A 1 205 ? -13.634 -7.488 4.302 1.00 92.88 205 VAL A CA 1
ATOM 1653 C C . VAL A 1 205 ? -13.835 -7.349 2.797 1.00 92.88 205 VAL A C 1
ATOM 1655 O O . VAL A 1 205 ? -14.793 -7.873 2.228 1.00 92.88 205 VAL A O 1
ATOM 1658 N N . LEU A 1 206 ? -12.938 -6.615 2.145 1.00 94.38 206 LEU A N 1
ATOM 1659 C CA . LEU A 1 206 ? -12.853 -6.525 0.694 1.00 94.38 206 LEU A CA 1
ATOM 1660 C C . LEU A 1 206 ? -11.465 -6.962 0.245 1.00 94.38 206 LEU A C 1
ATOM 1662 O O . LEU A 1 206 ? -10.467 -6.488 0.780 1.00 94.38 206 LEU A O 1
ATOM 1666 N N . GLN A 1 207 ? -11.421 -7.810 -0.777 1.00 96.31 207 GLN A N 1
ATOM 1667 C CA . GLN A 1 207 ? -10.187 -8.358 -1.322 1.00 96.31 207 GLN A CA 1
ATOM 1668 C C . GLN A 1 207 ? -10.124 -8.142 -2.834 1.00 96.31 207 GLN A C 1
ATOM 1670 O O . GLN A 1 207 ? -11.147 -8.211 -3.524 1.00 96.31 207 GLN A O 1
ATOM 1675 N N . LYS A 1 208 ? -8.920 -7.906 -3.357 1.00 96.25 208 LYS A N 1
ATOM 1676 C CA . LYS A 1 208 ? -8.652 -7.845 -4.795 1.00 96.25 208 LYS A CA 1
ATOM 1677 C C . LYS A 1 208 ? -7.256 -8.367 -5.109 1.00 96.25 208 LYS A C 1
ATOM 1679 O O . LYS A 1 208 ? -6.293 -7.927 -4.499 1.00 96.25 208 LYS A O 1
ATOM 1684 N N . VAL A 1 209 ? -7.158 -9.254 -6.095 1.00 96.75 209 VAL A N 1
ATOM 1685 C CA . VAL A 1 209 ? -5.875 -9.656 -6.687 1.00 96.75 209 VAL A CA 1
ATOM 1686 C C . VAL A 1 209 ? -5.567 -8.732 -7.862 1.00 96.75 209 VAL A C 1
ATOM 1688 O O . VAL A 1 209 ? -6.432 -8.481 -8.705 1.00 96.75 209 VAL A O 1
ATOM 1691 N N . VAL A 1 210 ? -4.350 -8.201 -7.898 1.00 95.31 210 VAL A N 1
ATOM 1692 C CA . VAL A 1 210 ? -3.865 -7.262 -8.910 1.00 95.31 210 VAL A CA 1
ATOM 1693 C C . VAL A 1 210 ? -2.620 -7.854 -9.549 1.00 95.31 210 VAL A C 1
ATOM 1695 O O . VAL A 1 210 ? -1.629 -8.041 -8.859 1.00 95.31 210 VAL A O 1
ATOM 1698 N N . ARG A 1 211 ? -2.667 -8.139 -10.852 1.00 91.00 211 ARG A N 1
ATOM 1699 C CA . ARG A 1 211 ? -1.475 -8.519 -11.623 1.00 91.00 211 ARG A CA 1
ATOM 1700 C C . ARG A 1 211 ? -0.664 -7.282 -11.993 1.00 91.00 211 ARG A C 1
ATOM 1702 O O . ARG A 1 211 ? -1.259 -6.242 -12.295 1.00 91.00 211 ARG A O 1
ATOM 1709 N N . LEU A 1 212 ? 0.657 -7.402 -11.967 1.00 88.25 212 LEU A N 1
ATOM 1710 C CA . LEU A 1 212 ? 1.572 -6.343 -12.385 1.00 88.25 212 LEU A CA 1
ATOM 1711 C C . LEU A 1 212 ? 1.864 -6.517 -13.887 1.00 88.25 212 LEU A C 1
ATOM 1713 O O . LEU A 1 212 ? 2.210 -7.600 -14.348 1.00 88.25 212 LEU A O 1
ATOM 1717 N N . GLU A 1 213 ? 1.647 -5.462 -14.680 1.00 70.12 213 GLU A N 1
ATOM 1718 C CA . GLU A 1 213 ? 1.619 -5.545 -16.155 1.00 70.12 213 GLU A CA 1
ATOM 1719 C C . GLU A 1 213 ? 3.007 -5.747 -16.791 1.00 70.12 213 GLU A C 1
ATOM 1721 O O . GLU A 1 213 ? 3.108 -6.278 -17.899 1.00 70.12 213 GLU A O 1
ATOM 1726 N N . LEU A 1 214 ? 4.082 -5.319 -16.121 1.00 59.09 214 LEU A N 1
ATOM 1727 C CA . LEU A 1 214 ? 5.445 -5.415 -16.660 1.00 59.09 214 LEU A CA 1
ATOM 1728 C C . LEU A 1 214 ? 6.007 -6.840 -16.552 1.00 59.09 214 LEU A C 1
ATOM 1730 O O . LEU A 1 214 ? 6.524 -7.353 -17.542 1.00 59.09 214 LEU A O 1
ATOM 1734 N N . THR A 1 215 ? 5.767 -7.532 -15.435 1.00 51.62 215 THR A N 1
ATOM 1735 C CA . THR A 1 215 ? 6.219 -8.915 -15.204 1.00 51.62 215 THR A CA 1
ATOM 1736 C C . THR A 1 215 ? 5.628 -9.897 -16.225 1.00 51.62 215 THR A C 1
ATOM 1738 O O . THR A 1 215 ? 6.311 -10.796 -16.713 1.00 51.62 215 THR A O 1
ATOM 1741 N N . HIS A 1 216 ? 4.366 -9.696 -16.624 1.00 46.44 216 HIS A N 1
ATOM 1742 C CA . HIS A 1 216 ? 3.696 -10.544 -17.619 1.00 46.44 216 HIS A CA 1
ATOM 1743 C C . HIS A 1 216 ? 4.272 -10.376 -19.039 1.00 46.44 216 HIS A C 1
ATOM 1745 O O . HIS A 1 216 ? 4.325 -11.331 -19.812 1.00 46.44 216 HIS A O 1
ATOM 1751 N N . ARG A 1 217 ? 4.727 -9.168 -19.401 1.00 45.06 217 ARG A N 1
ATOM 1752 C CA . ARG A 1 217 ? 5.284 -8.885 -20.735 1.00 45.06 217 ARG A CA 1
ATOM 1753 C C . ARG A 1 217 ? 6.719 -9.362 -20.910 1.00 45.06 217 ARG A C 1
ATOM 1755 O O . ARG A 1 217 ? 7.060 -9.784 -22.014 1.00 45.06 217 ARG A O 1
ATOM 1762 N N . GLU A 1 218 ? 7.532 -9.288 -19.863 1.00 49.91 218 GLU A N 1
ATOM 1763 C CA . GLU A 1 218 ? 8.923 -9.754 -19.898 1.00 49.91 218 GLU A CA 1
ATOM 1764 C C . GLU A 1 218 ? 8.976 -11.286 -20.029 1.00 49.91 218 GLU A C 1
ATOM 1766 O O . GLU A 1 218 ? 9.599 -11.789 -20.965 1.00 49.91 218 GLU A O 1
ATOM 1771 N N . ARG A 1 219 ? 8.175 -12.037 -19.254 1.00 48.97 219 ARG A N 1
ATOM 1772 C CA . ARG A 1 219 ? 8.095 -13.510 -19.385 1.00 48.97 219 ARG A CA 1
ATOM 1773 C C . ARG A 1 219 ? 7.545 -13.989 -20.735 1.00 48.97 219 ARG A C 1
ATOM 1775 O O . ARG A 1 219 ? 8.014 -14.992 -21.268 1.00 48.97 219 ARG A O 1
ATOM 1782 N N . MET A 1 220 ? 6.601 -13.255 -21.335 1.00 42.03 220 MET A N 1
ATOM 1783 C CA . MET A 1 220 ? 6.092 -13.535 -22.691 1.00 42.03 220 MET A CA 1
ATOM 1784 C C . MET A 1 220 ? 7.162 -13.346 -23.782 1.00 42.03 220 MET A C 1
ATOM 1786 O O . MET A 1 220 ? 7.093 -14.007 -24.819 1.00 42.03 220 MET A O 1
ATOM 1790 N N . GLN A 1 221 ? 8.150 -12.465 -23.574 1.00 44.28 221 GLN A N 1
ATOM 1791 C CA . GLN A 1 221 ? 9.305 -12.332 -24.475 1.00 44.28 221 GLN A CA 1
ATOM 1792 C C . GLN A 1 221 ? 10.368 -13.411 -24.229 1.00 44.28 221 GLN A C 1
ATOM 1794 O O . GLN A 1 221 ? 11.043 -13.811 -25.176 1.00 44.28 221 GLN A O 1
ATOM 1799 N N . GLU A 1 222 ? 10.476 -13.915 -22.999 1.00 47.78 222 GLU A N 1
ATOM 1800 C CA . GLU A 1 222 ? 11.421 -14.970 -22.602 1.00 47.78 222 GLU A CA 1
ATOM 1801 C C . GLU A 1 222 ? 10.871 -16.403 -22.762 1.00 47.78 222 GLU A C 1
ATOM 1803 O O . GLU A 1 222 ? 11.618 -17.372 -22.648 1.00 47.78 222 GLU A O 1
ATOM 1808 N N . GLY A 1 223 ? 9.585 -16.563 -23.093 1.00 40.88 223 GLY A N 1
ATOM 1809 C CA . GLY A 1 223 ? 8.964 -17.861 -23.386 1.00 40.88 223 GLY A CA 1
ATOM 1810 C C . GLY A 1 223 ? 8.628 -18.714 -22.155 1.00 40.88 223 GLY A C 1
ATOM 1811 O O . GLY A 1 223 ? 8.373 -19.910 -22.303 1.00 40.88 223 GLY A O 1
ATOM 1812 N N . VAL A 1 224 ? 8.604 -18.121 -20.958 1.00 50.25 224 VAL A N 1
ATOM 1813 C CA . VAL A 1 224 ? 8.267 -18.804 -19.699 1.00 50.25 224 VAL A CA 1
ATOM 1814 C C . VAL A 1 224 ? 6.757 -18.707 -19.464 1.00 50.25 224 VAL A C 1
ATOM 1816 O O . VAL A 1 224 ? 6.233 -17.641 -19.154 1.00 50.25 224 VAL A O 1
ATOM 1819 N N . MET A 1 225 ? 6.046 -19.822 -19.648 1.00 43.34 225 MET A N 1
ATOM 1820 C CA . MET A 1 225 ? 4.590 -19.912 -19.483 1.00 43.34 225 MET A CA 1
ATOM 1821 C C . MET A 1 225 ? 4.247 -20.260 -18.029 1.00 43.34 225 MET A C 1
ATOM 1823 O O . MET A 1 225 ? 4.655 -21.311 -17.533 1.00 43.34 225 MET A O 1
ATOM 1827 N N . GLY A 1 226 ? 3.496 -19.394 -17.346 1.00 49.16 226 GLY A N 1
ATOM 1828 C CA . GLY A 1 226 ? 3.085 -19.624 -15.959 1.00 49.16 226 GLY A CA 1
ATOM 1829 C C . GLY A 1 226 ? 1.901 -20.597 -15.843 1.00 49.16 226 GLY A C 1
ATOM 1830 O O . GLY A 1 226 ? 1.154 -20.796 -16.807 1.00 49.16 226 GLY A O 1
ATOM 1831 N N . PRO A 1 227 ? 1.637 -21.169 -14.651 1.00 48.41 227 PRO A N 1
ATOM 1832 C CA . PRO A 1 227 ? 0.531 -22.113 -14.434 1.00 48.41 227 PRO A CA 1
ATOM 1833 C C . PRO A 1 227 ? -0.856 -21.516 -14.739 1.00 48.41 227 PRO A C 1
ATOM 1835 O O . PRO A 1 227 ? -1.808 -22.249 -15.007 1.00 48.41 227 PRO A O 1
ATOM 1838 N N . PHE A 1 228 ? -0.977 -20.186 -14.753 1.00 44.38 228 PHE A N 1
ATOM 1839 C CA . PHE A 1 228 ? -2.214 -19.480 -15.082 1.00 44.38 228 PHE A CA 1
ATOM 1840 C C . PHE A 1 228 ? -2.435 -19.221 -16.584 1.00 44.38 228 PHE A C 1
ATOM 1842 O O . PHE A 1 228 ? -3.565 -18.908 -16.957 1.00 44.38 228 PHE A O 1
ATOM 1849 N N . ASP A 1 229 ? -1.425 -19.376 -17.448 1.00 51.44 229 ASP A N 1
ATOM 1850 C CA . ASP A 1 229 ? -1.555 -19.163 -18.906 1.00 51.44 229 ASP A CA 1
ATOM 1851 C C . ASP A 1 229 ? -2.251 -20.336 -19.618 1.00 51.44 229 ASP A C 1
ATOM 1853 O O . ASP A 1 229 ? -2.791 -20.196 -20.717 1.00 51.44 229 ASP A O 1
ATOM 1857 N N . SER A 1 230 ? -2.321 -21.503 -18.970 1.00 47.56 230 SER A N 1
ATOM 1858 C CA . SER A 1 230 ? -2.954 -22.702 -19.539 1.00 47.56 230 SER A CA 1
ATOM 1859 C C . SER A 1 230 ? -4.481 -22.591 -19.689 1.00 47.56 230 SER A C 1
ATOM 1861 O O . SER A 1 230 ? -5.093 -23.432 -20.349 1.00 47.56 230 SER A O 1
ATOM 1863 N N . MET A 1 231 ? -5.122 -21.574 -19.099 1.00 43.22 231 MET A N 1
ATOM 1864 C CA . MET A 1 231 ? -6.584 -21.424 -19.115 1.00 43.22 231 MET A CA 1
ATOM 1865 C C . MET A 1 231 ? -7.128 -20.535 -20.243 1.00 43.22 231 MET A C 1
ATOM 1867 O O . MET A 1 231 ? -8.320 -20.617 -20.531 1.00 43.22 231 MET A O 1
ATOM 1871 N N . GLU A 1 232 ? -6.294 -19.744 -20.928 1.00 45.47 232 GLU A N 1
ATOM 1872 C CA . GLU A 1 232 ? -6.771 -18.810 -21.967 1.00 45.47 232 GLU A CA 1
ATOM 1873 C C . GLU A 1 232 ? -6.872 -19.433 -23.376 1.00 45.47 232 GLU A C 1
ATOM 1875 O O . GLU A 1 232 ? -7.404 -18.827 -24.302 1.00 45.47 232 GLU A O 1
ATOM 1880 N N . SER A 1 233 ? -6.442 -20.688 -23.557 1.00 38.62 233 SER A N 1
ATOM 1881 C CA . SER A 1 233 ? -6.417 -21.351 -24.875 1.00 38.62 233 SER A CA 1
ATOM 1882 C C . SER A 1 233 ? -7.755 -21.962 -25.334 1.00 38.62 233 SER A C 1
ATOM 1884 O O . SER A 1 233 ? -7.791 -22.647 -26.356 1.00 38.62 233 SER A O 1
ATOM 1886 N N . ILE A 1 234 ? -8.869 -21.738 -24.623 1.00 41.09 234 ILE A N 1
ATOM 1887 C CA . ILE A 1 234 ? -10.174 -22.350 -24.951 1.00 41.09 234 ILE A CA 1
ATOM 1888 C C . ILE A 1 234 ? -11.278 -21.312 -25.206 1.00 41.09 234 ILE A C 1
ATOM 1890 O O . ILE A 1 234 ? -12.433 -21.582 -24.929 1.00 41.09 234 ILE A O 1
ATOM 1894 N N . GLU A 1 235 ? -10.988 -20.141 -25.776 1.00 39.09 235 GLU A N 1
ATOM 1895 C CA . GLU A 1 235 ? -12.042 -19.286 -26.367 1.00 39.09 235 GLU A CA 1
ATOM 1896 C C . GLU A 1 235 ? -11.578 -18.622 -27.671 1.00 39.09 235 GLU A C 1
ATOM 1898 O O . GLU A 1 235 ? -11.588 -17.407 -27.843 1.00 39.09 235 GLU A O 1
ATOM 1903 N N . SER A 1 236 ? -11.167 -19.433 -28.646 1.00 36.91 236 SER A N 1
ATOM 1904 C CA . SER A 1 236 ? -11.070 -18.999 -30.047 1.00 36.91 236 SER A CA 1
ATOM 1905 C C . SER A 1 236 ? -11.396 -20.154 -30.989 1.00 36.91 236 SER A C 1
ATOM 1907 O O . SER A 1 236 ? -10.551 -20.713 -31.682 1.00 36.91 236 SER A O 1
ATOM 1909 N N . SER A 1 237 ? -12.663 -20.556 -30.996 1.00 38.31 237 SER A N 1
ATOM 1910 C CA . SER A 1 237 ? -13.243 -21.324 -32.096 1.00 38.31 237 SER A CA 1
ATOM 1911 C C . SER A 1 237 ? -14.719 -20.982 -32.236 1.00 38.31 237 SER A C 1
ATOM 1913 O O . SER A 1 237 ? -15.465 -21.038 -31.262 1.00 38.31 237 SER A O 1
ATOM 1915 N N . SER A 1 238 ? -15.122 -20.711 -33.481 1.00 34.34 238 SER A N 1
ATOM 1916 C CA . SER A 1 238 ? -16.412 -20.171 -33.959 1.00 34.34 238 SER A CA 1
ATOM 1917 C C . SER A 1 238 ? -16.372 -18.641 -34.070 1.00 34.34 238 SER A C 1
ATOM 1919 O O . SER A 1 238 ? -16.219 -17.956 -33.074 1.00 34.34 238 SER A O 1
ATOM 1921 N N . SER A 1 239 ? -16.478 -18.006 -35.237 1.00 33.78 239 SER A N 1
ATOM 1922 C CA . SER A 1 239 ? -17.179 -18.405 -36.461 1.00 33.78 239 SER A CA 1
ATOM 1923 C C . SER A 1 239 ? -16.765 -17.499 -37.633 1.00 33.78 239 SER A C 1
ATOM 1925 O O . SER A 1 239 ? -17.025 -16.298 -37.585 1.00 33.78 239 SER A O 1
ATOM 1927 N N . GLU A 1 240 ? -16.197 -18.062 -38.703 1.00 37.09 240 GLU A N 1
ATOM 1928 C CA . GLU A 1 240 ? -16.158 -17.404 -40.017 1.00 37.09 240 GLU A CA 1
ATOM 1929 C C . GLU A 1 240 ? -17.431 -17.772 -40.787 1.00 37.09 240 GLU A C 1
ATOM 1931 O O . GLU A 1 240 ? -17.651 -18.922 -41.168 1.00 37.09 240 GLU A O 1
ATOM 1936 N N . ILE A 1 241 ? -18.300 -16.780 -40.972 1.00 36.47 241 ILE A N 1
ATOM 1937 C CA . ILE A 1 241 ? -19.461 -16.838 -41.859 1.00 36.47 241 ILE A CA 1
ATOM 1938 C C . ILE A 1 241 ? -18.986 -16.365 -43.235 1.00 36.47 241 ILE A C 1
ATOM 1940 O O . ILE A 1 241 ? -18.594 -15.211 -43.397 1.00 36.47 241 ILE A O 1
ATOM 1944 N N . SER A 1 242 ? -19.019 -17.259 -44.222 1.00 35.50 242 SER A N 1
ATOM 1945 C CA . SER A 1 242 ? -18.765 -16.942 -45.628 1.00 35.50 242 SER A CA 1
ATOM 1946 C C . SER A 1 242 ? -19.933 -16.148 -46.218 1.00 35.50 242 SER A C 1
ATOM 1948 O O . SER A 1 242 ? -21.089 -16.543 -46.069 1.00 35.50 242 SER A O 1
ATOM 1950 N N . PHE A 1 243 ? -19.631 -15.056 -46.920 1.00 33.53 243 PHE A N 1
ATOM 1951 C CA . PHE A 1 243 ? -20.585 -14.337 -47.764 1.00 33.53 243 PHE A CA 1
ATOM 1952 C C . PHE A 1 243 ? -20.157 -14.495 -49.228 1.00 33.53 243 PHE A C 1
ATOM 1954 O O . PHE A 1 243 ? -19.092 -14.022 -49.622 1.00 33.53 243 PHE A O 1
ATOM 1961 N N . GLU A 1 244 ? -20.982 -15.187 -50.015 1.00 43.69 244 GLU A N 1
ATOM 1962 C CA . GLU A 1 244 ? -20.946 -15.166 -51.477 1.00 43.69 244 GLU A CA 1
ATOM 1963 C C . GLU A 1 244 ? -21.818 -14.002 -51.980 1.00 43.69 244 GLU A C 1
ATOM 1965 O O . GLU A 1 244 ? -23.022 -13.981 -51.742 1.00 43.69 244 GLU A O 1
ATOM 1970 N N . GLU A 1 245 ? -21.227 -13.075 -52.729 1.00 47.91 245 GLU A N 1
ATOM 1971 C CA . GLU A 1 245 ? -21.893 -12.298 -53.783 1.00 47.91 245 GLU A CA 1
ATOM 1972 C C . GLU A 1 245 ? -20.904 -12.302 -54.965 1.00 47.91 245 GLU A C 1
ATOM 1974 O O . GLU A 1 245 ? -19.722 -12.032 -54.783 1.00 47.91 245 GLU A O 1
ATOM 1979 N N . GLY A 1 246 ? -21.239 -12.726 -56.181 1.00 41.47 246 GLY A N 1
ATOM 1980 C CA . GL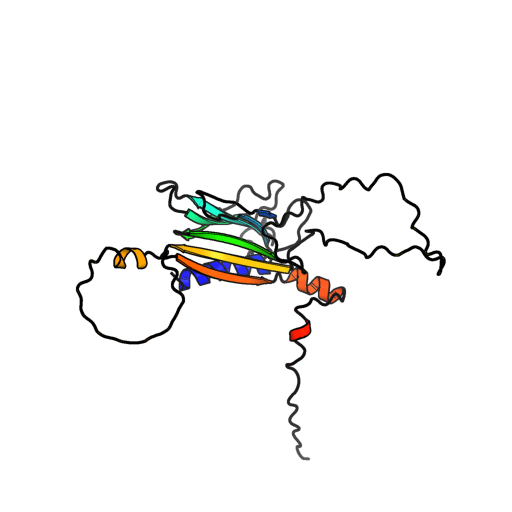Y A 1 246 ? -22.462 -12.441 -56.916 1.00 41.47 246 GLY A CA 1
ATOM 1981 C C . GLY A 1 246 ? -22.140 -11.385 -57.975 1.00 41.47 246 GLY A C 1
ATOM 1982 O O . GLY A 1 246 ? -22.421 -10.208 -57.770 1.00 41.47 246 GLY A O 1
ATOM 1983 N N . GLY A 1 247 ? -21.518 -11.805 -59.084 1.00 35.34 247 GLY A N 1
ATOM 1984 C CA . GLY A 1 247 ? -21.195 -10.973 -60.248 1.00 35.34 247 GLY A CA 1
ATOM 1985 C C . GLY A 1 247 ? -20.947 -11.815 -61.487 1.00 35.34 247 GLY A C 1
ATOM 1986 O O . GLY A 1 247 ? -20.045 -12.677 -61.418 1.00 35.34 247 GLY A O 1
#

Secondary structure (DSSP, 8-state):
-HHHHHHHHHHHHHHHHTB----TTS--EEE--EETTEEB-EEEEEES-----STT--S-EEEEEEEEE-SS-TT-EEEEEEEE----S-TTS-SEEEEEEEEEEEEEEEEE-SS-EES-EETT--------SS-PPPPBPTTT-SB------------S--SEEEEEEEEE-HHHHHHHTS-----------------TT-EEEEEEEEE-HHHHHHHHHHT---TTGGGGGGS------------

Sequence (247 aa):
LLQRGRTVLDLIARDLRHASPTSSTLRFVGLDREKNEIQADNLDFVTHYWTPTGPDQADLCEVSFFVDADPEEPDRLHLYRRRDPSIDDEPFAGGTRELIARDIAGFRLEYYDGFDWLDKWDTEDEEEEELPPEQEEPEIDPETGEPVQEPDLYEPGQSGLPEAVRVTIAFKDRRARIRDDREPLATSTESEEAKGDEDPSGVIVLQKVVRLELTHRERMQEGVMGPFDSMESIESSSSEISFEEGG

Foldseek 3Di:
DVVLVVVLVVVVLVQQQQFDQDDPQFAFWWDFDDDPNATWIKTWTKGLPDDDPDPPFDSIKIKMWTWAADPVGRVKIFIKIFIDSDDDSCSPDDGDIDTSGTRWRHKFKWFAQLPDTHRIQDQPPPPPPPPPPDDDPADQDPVPRHRDDDPPPPPPHSHTGGQKMKIKIKHQQPVLVVVVPDDDPDDDDDDDDDDDPDDNRNIDMDMDMHGHNVVVVVCVVVVNDGPVNVPPPPPPDDDDDDDDDDD

pLDDT: mean 71.61, std 21.92, range [32.72, 97.75]